Protein AF-A0A2V9NLX8-F1 (afdb_monomer_lite)

pLDDT: mean 83.25, std 17.48, range [34.16, 98.38]

Secondary structure (DSSP, 8-state):
--------S--SS----------PPPP---TTHHHHHHHHTTGGGS-HHHHHHHHHHHHHHHHHSPSSHHHHHHHHHHHHHHTSS---HHHHHHHHHHHHHH--SSPPSSS-HHHHHHHHHHHTT-------HHHHHHHHHHHHHHHHHHH---EEE-TTS-EEEHHHHTTSEE------TT-HHHHHHHHHHHHHHHHHGGGTEESS---PPP-

Sequence (215 aa):
MKLPSIFISAMTVLYCLMPLYGQGKEIVWSDQEKPIHDEIRKLRSLPDDARTNTTRDLALQIQALPTGPNRLNLALALAMLSTEGDFGHDTLQEVASTLATSIGPAPPEGEDPYLELASLVRYEHLNVTLDSPQFSAAISKLEAEDRNRQSANFALTDLNGQSWTLKDLKGKVVLLNFWATWCPPCRKEMPDLETLYRRFQSEGLCSRCRRRGRQ

Radius of gyration: 26.41 Å; chains: 1; bounding box: 49×85×65 Å

Foldseek 3Di:
DDDDDDDDDDPDDDPDPPPPPDDDDDDDDDPLLVVLVVLLVCLVVDDPVVSLVNLQVSLVSLLPDDADLSSLVSLLSSLVVPVVDPSDLVSLLSSLQSNLVNDDPDHDPDDDSLLSSLCSCVPSVYDYDHPDPSNVVSVVVVVVVVVVVVPDWDWDQDPVRDIDTVVLCPPAAEDDDDDDPPDVVVVVCVVVVVVVCVVCVVVRYDPPDDRPDDD

Structure (mmCIF, N/CA/C/O backbone):
data_AF-A0A2V9NLX8-F1
#
_entry.id   AF-A0A2V9NLX8-F1
#
loop_
_atom_site.group_PDB
_atom_site.id
_atom_site.type_symbol
_atom_site.label_atom_id
_atom_site.label_alt_id
_atom_site.label_comp_id
_atom_site.label_asym_id
_atom_site.label_entity_id
_atom_site.label_seq_id
_atom_site.pdbx_PDB_ins_code
_atom_site.Cartn_x
_atom_site.Cartn_y
_atom_site.Cartn_z
_atom_site.occupancy
_atom_site.B_iso_or_equiv
_atom_site.auth_seq_id
_atom_site.auth_comp_id
_atom_site.auth_asym_id
_atom_site.auth_atom_id
_atom_site.pdbx_PDB_model_num
ATOM 1 N N . MET A 1 1 ? 22.305 71.697 16.876 1.00 41.19 1 MET A N 1
ATOM 2 C CA . MET A 1 1 ? 21.069 72.348 16.387 1.00 41.19 1 MET A CA 1
ATOM 3 C C . MET A 1 1 ? 21.121 72.349 14.861 1.00 41.19 1 MET A C 1
ATOM 5 O O . MET A 1 1 ? 22.089 72.871 14.331 1.00 41.19 1 MET A O 1
ATOM 9 N N . LYS A 1 2 ? 20.105 71.745 14.216 1.00 36.50 2 LYS A N 1
ATOM 10 C CA . LYS A 1 2 ? 19.828 71.615 12.762 1.00 36.50 2 LYS A CA 1
ATOM 11 C C . LYS A 1 2 ? 20.590 70.538 11.955 1.00 36.50 2 LYS A C 1
ATOM 13 O O . LYS A 1 2 ? 21.705 70.753 11.503 1.00 36.50 2 LYS A O 1
ATOM 18 N N . LEU A 1 3 ? 19.891 69.419 11.709 1.00 43.53 3 LEU A N 1
ATOM 19 C CA . LEU A 1 3 ? 19.957 68.662 10.447 1.00 43.53 3 LEU A CA 1
ATOM 20 C C . LEU A 1 3 ? 19.275 69.466 9.319 1.00 43.53 3 LEU A C 1
ATOM 22 O O . LEU A 1 3 ? 18.354 70.238 9.607 1.00 43.53 3 LEU A O 1
ATOM 26 N N . PRO A 1 4 ? 19.625 69.201 8.048 1.00 48.00 4 PRO A N 1
ATOM 27 C CA . PRO A 1 4 ? 18.593 69.012 7.022 1.00 48.00 4 PRO A CA 1
ATOM 28 C C . PRO A 1 4 ? 18.869 67.759 6.161 1.00 48.00 4 PRO A C 1
ATOM 30 O O . PRO A 1 4 ? 19.984 67.508 5.728 1.00 48.00 4 PRO A O 1
ATOM 33 N N . SER A 1 5 ? 17.896 66.851 6.073 1.00 47.06 5 SER A N 1
ATOM 34 C CA . SER A 1 5 ? 16.968 66.708 4.932 1.00 47.06 5 SER A CA 1
ATOM 35 C C . SER A 1 5 ? 17.590 66.110 3.666 1.00 47.06 5 SER A C 1
ATOM 37 O O . SER A 1 5 ? 17.880 66.833 2.722 1.00 47.06 5 SER A O 1
ATOM 39 N N . ILE A 1 6 ? 17.684 64.776 3.622 1.00 45.00 6 ILE A N 1
ATOM 40 C CA . ILE A 1 6 ? 17.572 63.991 2.381 1.00 45.00 6 ILE A CA 1
ATOM 41 C C . ILE A 1 6 ? 16.727 62.749 2.706 1.00 45.00 6 ILE A C 1
ATOM 43 O O . ILE A 1 6 ? 17.233 61.673 2.999 1.00 45.00 6 ILE A O 1
ATOM 47 N N . PHE A 1 7 ? 15.412 62.937 2.724 1.00 44.06 7 PHE A N 1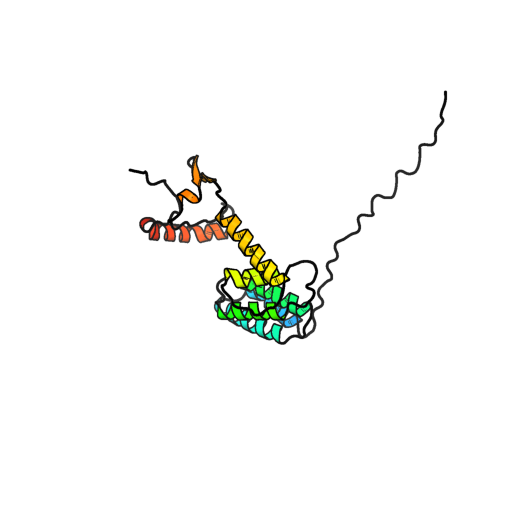
ATOM 48 C CA . PHE A 1 7 ? 14.422 61.879 2.555 1.00 44.06 7 PHE A CA 1
ATOM 49 C C . PHE A 1 7 ? 13.569 62.334 1.379 1.00 44.06 7 PHE A C 1
ATOM 51 O O . PHE A 1 7 ? 13.006 63.420 1.460 1.00 44.06 7 PHE A O 1
ATOM 58 N N . ILE A 1 8 ? 13.555 61.551 0.301 1.00 48.06 8 ILE A N 1
ATOM 59 C CA . ILE A 1 8 ? 12.501 61.348 -0.713 1.00 48.06 8 ILE A CA 1
ATOM 60 C C . ILE A 1 8 ? 13.194 60.701 -1.930 1.00 48.06 8 ILE A C 1
ATOM 62 O O . ILE A 1 8 ? 14.248 61.155 -2.360 1.00 48.06 8 ILE A O 1
ATOM 66 N N . SER A 1 9 ? 12.565 59.654 -2.468 1.00 45.00 9 SER A N 1
ATOM 67 C CA . SER A 1 9 ? 12.941 58.849 -3.647 1.00 45.00 9 SER A CA 1
ATOM 68 C C . SER A 1 9 ? 13.915 57.689 -3.436 1.00 45.00 9 SER A C 1
ATOM 70 O O . SER A 1 9 ? 15.065 57.750 -3.847 1.00 45.00 9 SER A O 1
ATOM 72 N N . ALA A 1 10 ? 13.394 56.585 -2.891 1.00 43.69 10 ALA A N 1
ATOM 73 C CA . ALA A 1 10 ? 13.626 55.227 -3.413 1.00 43.69 10 ALA A CA 1
ATOM 74 C C . ALA A 1 10 ? 12.717 54.217 -2.677 1.00 43.69 10 ALA A C 1
ATOM 76 O O . ALA A 1 10 ? 13.191 53.287 -2.035 1.00 43.69 10 ALA A O 1
ATOM 77 N N . MET A 1 11 ? 11.395 54.426 -2.711 1.00 46.84 11 MET A N 1
ATOM 78 C CA . MET A 1 11 ? 10.415 53.483 -2.142 1.00 46.84 11 MET A CA 1
ATOM 79 C C . MET A 1 11 ? 9.522 52.878 -3.232 1.00 46.84 11 MET A C 1
ATOM 81 O O . MET A 1 11 ? 8.318 52.724 -3.056 1.00 46.84 11 MET A O 1
ATOM 85 N N . THR A 1 12 ? 10.130 52.531 -4.368 1.00 51.88 12 THR A N 1
ATOM 86 C CA . THR A 1 12 ? 9.468 51.802 -5.450 1.00 51.88 12 THR A CA 1
ATOM 87 C C . THR A 1 12 ? 10.500 50.898 -6.118 1.00 51.88 12 THR A C 1
ATOM 89 O O . THR A 1 12 ? 11.558 51.373 -6.513 1.00 51.88 12 THR A O 1
ATOM 92 N N . VAL A 1 13 ? 10.156 49.617 -6.279 1.00 49.78 13 VAL A N 1
ATOM 93 C CA . VAL A 1 13 ? 10.910 48.561 -6.987 1.00 49.78 13 VAL A CA 1
ATOM 94 C C . VAL A 1 13 ? 12.001 47.840 -6.174 1.00 49.78 13 VAL A C 1
ATOM 96 O O . VAL A 1 13 ? 13.182 47.976 -6.454 1.00 49.78 13 VAL A O 1
ATOM 99 N N . LEU A 1 14 ? 11.599 46.977 -5.231 1.00 44.59 14 LEU A N 1
ATOM 100 C CA . LEU A 1 14 ? 12.181 45.620 -5.133 1.00 44.59 14 LEU A CA 1
ATOM 101 C C . LEU A 1 14 ? 11.278 44.642 -4.353 1.00 44.59 14 LEU A C 1
ATOM 103 O O . LEU A 1 14 ? 11.733 43.826 -3.562 1.00 44.59 14 LEU A O 1
ATOM 107 N N . TYR A 1 15 ? 9.967 44.726 -4.578 1.00 46.44 15 TYR A N 1
ATOM 108 C CA . TYR A 1 15 ? 8.988 43.732 -4.132 1.00 46.44 15 TYR A CA 1
ATOM 109 C C . TYR A 1 15 ? 8.735 42.768 -5.301 1.00 46.44 15 TYR A C 1
ATOM 111 O O . TYR A 1 15 ? 7.732 42.900 -5.986 1.00 46.44 15 TYR A O 1
ATOM 119 N N . CYS A 1 16 ? 9.705 41.906 -5.631 1.00 45.06 16 CYS A N 1
ATOM 120 C CA . CYS A 1 16 ? 9.514 40.688 -6.445 1.00 45.06 16 CYS A CA 1
ATOM 121 C C . CYS A 1 16 ? 10.853 39.967 -6.672 1.00 45.06 16 CYS A C 1
ATOM 123 O O . CYS A 1 16 ? 11.350 39.859 -7.786 1.00 45.06 16 CYS A O 1
ATOM 125 N N . LEU A 1 17 ? 11.453 39.465 -5.597 1.00 47.53 17 LEU A N 1
ATOM 126 C CA . LEU A 1 17 ? 12.412 38.360 -5.669 1.00 47.53 17 LEU A CA 1
ATOM 127 C C . LEU A 1 17 ? 11.994 37.314 -4.631 1.00 47.53 17 LEU A C 1
ATOM 129 O O . LEU A 1 17 ? 12.762 36.931 -3.757 1.00 47.53 17 LEU A O 1
ATOM 133 N N . MET A 1 18 ? 10.737 36.871 -4.704 1.00 48.16 18 MET A N 1
ATOM 134 C CA . MET A 1 18 ? 10.448 35.498 -4.306 1.00 48.16 18 MET A CA 1
ATOM 135 C C . MET A 1 18 ? 10.919 34.634 -5.476 1.00 48.16 18 MET A C 1
ATOM 137 O O . MET A 1 18 ? 10.321 34.727 -6.551 1.00 48.16 18 MET A O 1
ATOM 141 N N . PRO A 1 19 ? 12.000 33.849 -5.342 1.00 42.66 19 PRO A N 1
ATOM 142 C CA . PRO A 1 19 ? 12.273 32.814 -6.321 1.00 42.66 19 PRO A CA 1
ATOM 143 C C . PRO A 1 19 ? 11.036 31.913 -6.389 1.00 42.66 19 PRO A C 1
ATOM 145 O O . PRO A 1 19 ? 10.603 31.362 -5.378 1.00 42.66 19 PRO A O 1
ATOM 148 N N . LEU A 1 20 ? 10.451 31.808 -7.583 1.00 44.56 20 LEU A N 1
ATOM 149 C CA . LEU A 1 20 ? 9.465 30.795 -7.948 1.00 44.56 20 LEU A CA 1
ATOM 150 C C . LEU A 1 20 ? 10.136 29.414 -7.842 1.00 44.56 20 LEU A C 1
ATOM 152 O O . LEU A 1 20 ? 10.513 28.809 -8.842 1.00 44.56 20 LEU A O 1
ATOM 156 N N . TYR A 1 21 ? 10.328 28.920 -6.619 1.00 47.38 21 TYR A N 1
ATOM 157 C CA . TYR A 1 21 ? 10.593 27.510 -6.359 1.00 47.38 21 TYR A CA 1
ATOM 158 C C . TYR A 1 21 ? 9.277 26.771 -6.565 1.00 47.38 21 TYR A C 1
ATOM 160 O O . TYR A 1 21 ? 8.453 26.652 -5.663 1.00 47.38 21 TYR A O 1
ATOM 168 N N . GLY A 1 22 ? 9.036 26.358 -7.801 1.00 47.16 22 GLY A N 1
ATOM 169 C CA . GLY A 1 22 ? 7.793 25.696 -8.163 1.00 47.16 22 GLY A CA 1
ATOM 170 C C . GLY A 1 22 ? 7.778 25.274 -9.617 1.00 47.16 22 GLY A C 1
ATOM 171 O O . GLY A 1 22 ? 6.838 25.598 -10.328 1.00 47.16 22 GLY A O 1
ATOM 172 N N . GLN A 1 23 ? 8.832 24.605 -10.080 1.00 46.25 23 GLN A N 1
ATOM 173 C CA . GLN A 1 23 ? 8.815 23.849 -11.330 1.00 46.25 23 GLN A CA 1
ATOM 174 C C . GLN A 1 23 ? 9.370 22.462 -11.001 1.00 46.25 23 GLN A C 1
ATOM 176 O O . GLN A 1 23 ? 10.576 22.232 -11.072 1.00 46.25 23 GLN A O 1
ATOM 181 N N . GLY A 1 24 ? 8.500 21.552 -10.554 1.00 58.50 24 GLY A N 1
ATOM 182 C CA . GLY A 1 24 ? 8.845 20.132 -10.572 1.00 58.50 24 GLY A CA 1
ATOM 183 C C . GLY A 1 24 ? 9.181 19.764 -12.016 1.00 58.50 24 GLY A C 1
ATOM 184 O O . GLY A 1 24 ? 8.438 20.138 -12.923 1.00 58.50 24 GLY A O 1
ATOM 185 N N . LYS A 1 25 ? 10.329 19.122 -12.252 1.00 67.50 25 LYS A N 1
ATOM 186 C CA . LYS A 1 25 ? 10.703 18.683 -13.602 1.00 67.50 25 LYS A CA 1
ATOM 187 C C . LYS A 1 25 ? 9.611 17.749 -14.127 1.00 67.50 25 LYS A C 1
ATOM 189 O O . LYS A 1 25 ? 9.324 16.737 -13.496 1.00 67.50 25 LYS A O 1
ATOM 194 N N . GLU A 1 26 ? 9.009 18.102 -15.258 1.00 78.38 26 GLU A N 1
ATOM 195 C CA . GLU A 1 26 ? 8.036 17.252 -15.942 1.00 78.38 26 GLU A CA 1
ATOM 196 C C . GLU A 1 26 ? 8.696 15.914 -16.312 1.00 78.38 26 GLU A C 1
ATOM 198 O O . GLU A 1 26 ? 9.798 15.889 -16.869 1.00 78.38 26 GLU A O 1
ATOM 203 N N . ILE A 1 27 ? 8.054 14.799 -15.954 1.00 85.19 27 ILE A N 1
ATOM 204 C CA . ILE A 1 27 ? 8.570 13.457 -16.243 1.00 85.19 27 ILE A CA 1
ATOM 205 C C . ILE A 1 27 ? 8.342 13.167 -17.729 1.00 85.19 27 ILE A C 1
ATOM 207 O O . ILE A 1 27 ? 7.204 13.114 -18.193 1.00 85.19 27 ILE A O 1
ATOM 211 N N . VAL A 1 28 ? 9.429 12.959 -18.472 1.00 92.31 28 VAL A N 1
ATOM 212 C CA . VAL A 1 28 ? 9.381 12.576 -19.888 1.00 92.31 28 VAL A CA 1
ATOM 213 C C . VAL A 1 28 ? 9.458 11.056 -19.990 1.00 92.31 28 VAL A C 1
ATOM 215 O O . VAL A 1 28 ? 10.478 10.462 -19.644 1.00 92.31 28 VAL A O 1
ATOM 218 N N . TRP A 1 29 ? 8.378 10.435 -20.464 1.00 94.00 29 TRP A N 1
ATOM 219 C CA . TRP A 1 29 ? 8.277 8.987 -20.662 1.00 94.00 29 TRP A CA 1
ATOM 220 C C . TRP A 1 29 ? 8.790 8.571 -22.041 1.00 94.00 29 TRP A C 1
ATOM 222 O O . TRP A 1 29 ? 8.438 9.191 -23.047 1.00 94.00 29 TRP A O 1
ATOM 232 N N . SER A 1 30 ? 9.575 7.496 -22.094 1.00 95.06 30 SER A N 1
ATOM 233 C CA . SER A 1 30 ? 9.965 6.849 -23.353 1.00 95.06 30 SER A CA 1
ATOM 234 C C . SER A 1 30 ? 8.815 6.057 -23.990 1.00 95.06 30 SER A C 1
ATOM 236 O O . SER A 1 30 ? 7.792 5.795 -23.354 1.00 95.06 30 SER A O 1
ATOM 238 N N . ASP A 1 31 ? 9.008 5.608 -25.233 1.00 95.56 31 ASP A N 1
ATOM 239 C CA . ASP A 1 31 ? 8.036 4.774 -25.957 1.00 95.56 31 ASP A CA 1
ATOM 240 C C . ASP A 1 31 ? 7.756 3.429 -25.262 1.00 95.56 31 ASP A C 1
ATOM 242 O O . ASP A 1 31 ? 6.670 2.875 -25.414 1.00 95.56 31 ASP A O 1
ATOM 246 N N . GLN A 1 32 ? 8.714 2.913 -24.482 1.00 95.19 32 GLN A N 1
ATOM 247 C CA . GLN A 1 32 ? 8.544 1.686 -23.694 1.00 95.19 32 GLN A CA 1
ATOM 248 C C . GLN A 1 32 ? 7.816 1.941 -22.365 1.00 95.19 32 GLN A C 1
ATOM 250 O O . GLN A 1 32 ? 7.060 1.094 -21.903 1.00 95.19 32 GLN A O 1
ATOM 255 N N . GLU A 1 33 ? 8.018 3.110 -21.753 1.00 96.75 33 GLU A N 1
ATOM 256 C CA . GLU A 1 33 ? 7.458 3.449 -20.436 1.00 96.75 33 GLU A CA 1
ATOM 257 C C . GLU A 1 33 ? 6.040 4.021 -20.523 1.00 96.75 33 GLU A C 1
ATOM 259 O O . GLU A 1 33 ? 5.212 3.780 -19.644 1.00 96.75 33 GLU A O 1
ATOM 264 N N . LYS A 1 34 ? 5.746 4.786 -21.580 1.00 96.88 34 LYS A N 1
ATOM 265 C CA . LYS A 1 34 ? 4.467 5.485 -21.746 1.00 96.88 34 LYS A CA 1
ATOM 266 C C . LYS A 1 34 ? 3.252 4.538 -21.728 1.00 96.88 34 LYS A C 1
ATOM 268 O O . LYS A 1 34 ? 2.289 4.874 -21.039 1.00 96.88 34 LYS A O 1
ATOM 273 N N . PRO A 1 35 ? 3.261 3.368 -22.400 1.00 97.94 35 PRO A N 1
ATOM 274 C CA . PRO A 1 35 ? 2.143 2.428 -22.326 1.00 97.94 35 PRO A CA 1
ATOM 275 C C . PRO A 1 35 ? 1.877 1.933 -20.898 1.00 97.94 35 PRO A C 1
ATOM 277 O O . PRO A 1 35 ? 0.728 1.933 -20.465 1.00 97.94 35 PRO A O 1
ATOM 280 N N . ILE A 1 36 ? 2.938 1.603 -20.150 1.00 98.00 36 ILE A N 1
ATOM 281 C CA . ILE A 1 36 ? 2.857 1.145 -18.754 1.00 98.00 36 ILE A CA 1
ATOM 282 C C . ILE A 1 36 ? 2.261 2.252 -17.877 1.00 98.00 36 ILE A C 1
ATOM 284 O O . ILE A 1 36 ? 1.309 2.019 -17.134 1.00 98.00 36 ILE A O 1
ATOM 288 N N . HIS A 1 37 ? 2.768 3.481 -18.002 1.00 97.38 37 HIS A N 1
ATOM 289 C CA . HIS A 1 37 ? 2.226 4.646 -17.299 1.00 97.38 37 HIS A CA 1
ATOM 290 C C . HIS A 1 37 ? 0.723 4.842 -17.570 1.00 97.38 37 HIS A C 1
ATOM 292 O O . HIS A 1 37 ? -0.065 5.071 -16.647 1.00 97.38 37 HIS A O 1
ATOM 298 N N . ASP A 1 38 ? 0.310 4.756 -18.835 1.00 97.38 38 ASP A N 1
ATOM 299 C CA . ASP A 1 38 ? -1.080 4.977 -19.233 1.00 97.38 38 ASP A CA 1
ATOM 300 C C . ASP A 1 38 ? -2.014 3.858 -18.747 1.00 97.38 38 ASP A C 1
ATOM 302 O O . ASP A 1 38 ? -3.196 4.114 -18.492 1.00 97.38 38 ASP A O 1
ATOM 306 N N . GLU A 1 39 ? -1.503 2.637 -18.595 1.00 97.50 39 GLU A N 1
ATOM 307 C CA . GLU A 1 39 ? -2.235 1.500 -18.037 1.00 97.50 39 GLU A CA 1
ATOM 308 C C . GLU A 1 39 ? -2.379 1.608 -16.510 1.00 97.50 39 GLU A C 1
ATOM 310 O O . GLU A 1 39 ? -3.497 1.485 -16.001 1.00 97.50 39 GLU A O 1
ATOM 315 N N . ILE A 1 40 ? -1.314 1.992 -15.792 1.00 97.25 40 ILE A N 1
ATOM 316 C CA . ILE A 1 40 ? -1.360 2.293 -14.346 1.00 97.25 40 ILE A CA 1
ATOM 317 C C . ILE A 1 40 ? -2.470 3.309 -14.039 1.00 97.25 40 ILE A C 1
ATOM 319 O O . ILE A 1 40 ? -3.281 3.112 -13.131 1.00 97.25 40 ILE A O 1
ATOM 323 N N . ARG A 1 41 ? -2.582 4.374 -14.845 1.00 95.94 41 ARG A N 1
ATOM 324 C CA . ARG A 1 41 ? -3.615 5.414 -14.670 1.00 95.94 41 ARG A CA 1
ATOM 325 C C . ARG A 1 41 ? -5.051 4.904 -14.813 1.00 95.94 41 ARG A C 1
ATOM 327 O O . ARG A 1 41 ? -5.976 5.579 -14.356 1.00 95.94 41 ARG A O 1
ATOM 334 N N . LYS A 1 42 ? -5.253 3.752 -15.453 1.00 95.94 42 LYS A N 1
ATOM 335 C CA . LYS A 1 42 ? -6.569 3.146 -15.689 1.00 95.94 42 LYS A CA 1
ATOM 336 C C . LYS A 1 42 ? -6.915 2.056 -14.679 1.00 95.94 42 LYS A C 1
ATOM 338 O O . LYS A 1 42 ? -8.069 1.631 -14.678 1.00 95.94 42 LYS A O 1
ATOM 343 N N . LEU A 1 43 ? -6.000 1.649 -13.794 1.00 95.19 43 LEU A N 1
ATOM 344 C CA . LEU A 1 43 ? -6.227 0.535 -12.861 1.00 95.19 43 LEU A CA 1
ATOM 345 C C . LEU A 1 43 ? -7.524 0.674 -12.057 1.00 95.19 43 LEU A C 1
ATOM 347 O O . LEU A 1 43 ? -8.296 -0.273 -11.985 1.00 95.19 43 LEU A O 1
ATOM 351 N N . ARG A 1 44 ? -7.833 1.868 -11.532 1.00 93.88 44 ARG A N 1
ATOM 352 C CA . ARG A 1 44 ? -9.069 2.117 -10.757 1.00 93.88 44 ARG A CA 1
ATOM 353 C C . ARG A 1 44 ? -10.375 1.942 -11.547 1.00 93.88 44 ARG A C 1
ATOM 355 O O . ARG A 1 44 ? -11.443 1.930 -10.949 1.00 93.88 44 ARG A O 1
ATOM 362 N N . SER A 1 45 ? -10.309 1.875 -12.877 1.00 94.44 45 SER A N 1
ATOM 363 C CA . SER A 1 45 ? -11.481 1.652 -13.735 1.00 94.44 45 SER A CA 1
ATOM 364 C C . SER A 1 45 ? -11.751 0.175 -14.028 1.00 94.44 45 SER A C 1
ATOM 366 O O . SER A 1 45 ? -12.796 -0.150 -14.591 1.00 94.44 45 SER A O 1
ATOM 368 N N . LEU A 1 46 ? -10.820 -0.708 -13.663 1.00 93.75 46 LEU A N 1
ATOM 369 C CA . LEU A 1 46 ? -10.941 -2.141 -13.886 1.00 93.75 46 LEU A CA 1
ATOM 370 C C . LEU A 1 46 ? -11.769 -2.805 -12.771 1.00 93.75 46 LEU A C 1
ATOM 372 O O . LEU A 1 46 ? -11.716 -2.355 -11.625 1.00 93.75 46 LEU A O 1
ATOM 376 N N . PRO A 1 47 ? -12.496 -3.895 -13.080 1.00 92.56 47 PRO A N 1
ATOM 377 C CA . PRO A 1 47 ? -13.025 -4.814 -12.070 1.00 92.56 47 PRO A CA 1
ATOM 378 C C . PRO A 1 47 ? -11.911 -5.371 -11.168 1.00 92.56 47 PRO A C 1
ATOM 380 O O . PRO A 1 47 ? -10.775 -5.493 -11.618 1.00 92.56 47 PRO A O 1
ATOM 383 N N . ASP A 1 48 ? -12.219 -5.732 -9.919 1.00 87.00 48 ASP A N 1
ATOM 384 C CA . ASP A 1 48 ? -11.209 -6.123 -8.916 1.00 87.00 48 ASP A CA 1
ATOM 385 C C . ASP A 1 48 ? -10.340 -7.328 -9.326 1.00 87.00 48 ASP A C 1
ATOM 387 O O . ASP A 1 48 ? -9.123 -7.325 -9.119 1.00 87.00 48 ASP A O 1
ATOM 391 N N . ASP A 1 49 ? -10.941 -8.334 -9.963 1.00 85.62 49 ASP A N 1
ATOM 392 C CA . ASP A 1 49 ? -10.254 -9.531 -10.458 1.00 85.62 49 ASP A CA 1
ATOM 393 C C . ASP A 1 49 ? -9.287 -9.204 -11.606 1.00 85.62 49 ASP A C 1
ATOM 395 O O . ASP A 1 49 ? -8.129 -9.630 -11.602 1.00 85.62 49 ASP A O 1
ATOM 399 N N . ALA A 1 50 ? -9.732 -8.388 -12.564 1.00 93.81 50 ALA A N 1
ATOM 400 C CA . ALA A 1 50 ? -8.893 -7.911 -13.658 1.00 93.81 50 ALA A CA 1
ATOM 401 C C . ALA A 1 50 ? -7.775 -6.992 -13.144 1.00 93.81 50 ALA A C 1
ATOM 403 O O . ALA A 1 50 ? -6.622 -7.138 -13.544 1.00 93.81 50 ALA A O 1
ATOM 404 N N . ARG A 1 51 ? -8.103 -6.089 -12.213 1.00 95.00 51 ARG A N 1
ATOM 405 C CA . ARG A 1 51 ? -7.176 -5.126 -11.609 1.00 95.00 51 ARG A CA 1
ATOM 406 C C . ARG A 1 51 ? -6.004 -5.827 -10.932 1.00 95.00 51 ARG A C 1
ATOM 408 O O . ARG A 1 51 ? -4.870 -5.390 -11.097 1.00 95.00 51 ARG A O 1
ATOM 415 N N . THR A 1 52 ? -6.265 -6.935 -10.241 1.00 94.50 52 THR A N 1
ATOM 416 C CA . THR A 1 52 ? -5.225 -7.748 -9.599 1.00 94.50 52 THR A CA 1
ATOM 417 C C . THR A 1 52 ? -4.227 -8.310 -10.609 1.00 94.50 52 THR A C 1
ATOM 419 O O . THR A 1 52 ? -3.021 -8.082 -10.486 1.00 94.50 52 THR A O 1
ATOM 422 N N . ASN A 1 53 ? -4.726 -8.988 -11.646 1.00 94.69 53 ASN A N 1
ATOM 423 C CA . ASN A 1 53 ? -3.875 -9.586 -12.677 1.00 94.69 53 ASN A CA 1
ATOM 424 C C . ASN A 1 53 ? -3.091 -8.517 -13.450 1.00 94.69 53 ASN A C 1
ATOM 426 O O . ASN A 1 53 ? -1.881 -8.646 -13.621 1.00 94.69 53 ASN A O 1
ATOM 430 N N . THR A 1 54 ? -3.748 -7.418 -13.832 1.00 96.81 54 THR A N 1
ATOM 431 C CA . THR A 1 54 ? -3.098 -6.300 -14.526 1.00 96.81 54 THR A CA 1
ATOM 432 C C . THR A 1 54 ? -2.003 -5.660 -13.673 1.00 96.81 54 THR A C 1
ATOM 434 O O . THR A 1 54 ? -0.927 -5.375 -14.189 1.00 96.81 54 THR A O 1
ATOM 437 N N . THR A 1 55 ? -2.216 -5.474 -12.365 1.00 97.38 55 THR A N 1
ATOM 438 C CA . THR A 1 55 ? -1.168 -4.969 -11.460 1.00 97.38 55 THR A CA 1
ATOM 439 C C . THR A 1 55 ? 0.053 -5.886 -11.445 1.00 97.38 55 THR A C 1
ATOM 441 O O . THR A 1 55 ? 1.182 -5.398 -11.518 1.00 97.38 55 THR A O 1
ATOM 444 N N . ARG A 1 56 ? -0.152 -7.208 -11.399 1.00 96.69 56 ARG A N 1
ATOM 445 C CA . ARG A 1 56 ? 0.948 -8.180 -11.454 1.00 96.69 56 ARG A CA 1
ATOM 446 C C . ARG A 1 56 ? 1.712 -8.101 -12.777 1.00 96.69 56 ARG A C 1
ATOM 448 O O . ARG A 1 56 ? 2.940 -8.046 -12.773 1.00 96.69 56 ARG A O 1
ATOM 455 N N . ASP A 1 57 ? 0.996 -8.044 -13.896 1.00 97.62 57 ASP A N 1
ATOM 456 C CA . ASP A 1 57 ? 1.600 -7.948 -15.229 1.00 97.62 57 ASP A CA 1
ATOM 457 C C . ASP A 1 57 ? 2.385 -6.642 -15.403 1.00 97.62 57 ASP A C 1
ATOM 459 O O . ASP A 1 57 ? 3.491 -6.647 -15.945 1.00 97.62 57 ASP A O 1
ATOM 463 N N . LEU A 1 58 ? 1.858 -5.523 -14.901 1.00 98.38 58 LEU A N 1
ATOM 464 C CA . LEU A 1 58 ? 2.557 -4.237 -14.894 1.00 98.38 58 LEU A CA 1
ATOM 465 C C . LEU A 1 58 ? 3.835 -4.287 -14.056 1.00 98.38 58 LEU A C 1
ATOM 467 O O . LEU A 1 58 ? 4.857 -3.760 -14.490 1.00 98.38 58 LEU A O 1
ATOM 471 N N . ALA A 1 59 ? 3.811 -4.945 -12.894 1.00 98.00 59 ALA A N 1
ATOM 472 C CA . ALA A 1 59 ? 4.998 -5.119 -12.059 1.00 98.00 59 ALA A CA 1
ATOM 473 C C . ALA A 1 59 ? 6.119 -5.839 -12.835 1.00 98.00 59 ALA A C 1
ATOM 475 O O . ALA A 1 59 ? 7.254 -5.360 -12.890 1.00 98.00 59 ALA A O 1
ATOM 476 N N . LEU A 1 60 ? 5.780 -6.926 -13.537 1.00 97.56 60 LEU A N 1
ATOM 477 C CA . LEU A 1 60 ? 6.717 -7.666 -14.389 1.00 97.56 60 LEU A CA 1
ATOM 478 C C . LEU A 1 60 ? 7.226 -6.830 -15.576 1.00 97.56 60 LEU A C 1
ATOM 480 O O . LEU A 1 60 ? 8.417 -6.861 -15.892 1.00 97.56 60 LEU A O 1
ATOM 484 N N . GLN A 1 61 ? 6.354 -6.044 -16.215 1.00 98.00 61 GLN A N 1
ATOM 485 C CA . GLN A 1 61 ? 6.751 -5.135 -17.296 1.00 98.00 61 GLN A CA 1
ATOM 486 C C . GLN A 1 61 ? 7.727 -4.056 -16.807 1.00 98.00 61 GLN A C 1
ATOM 488 O O . GLN A 1 61 ? 8.732 -3.794 -17.467 1.00 98.00 61 GLN A O 1
ATOM 493 N N . ILE A 1 62 ? 7.484 -3.472 -15.630 1.00 97.88 62 ILE A N 1
ATOM 494 C CA . ILE A 1 62 ? 8.380 -2.481 -15.015 1.00 97.88 62 ILE A CA 1
ATOM 495 C C . ILE A 1 62 ? 9.742 -3.107 -14.701 1.00 97.88 62 ILE A C 1
ATOM 497 O O . ILE A 1 62 ? 10.774 -2.471 -14.927 1.00 97.88 62 ILE A O 1
ATOM 501 N N . GLN A 1 63 ? 9.779 -4.357 -14.229 1.00 95.00 63 GLN A N 1
ATOM 502 C CA . GLN A 1 63 ? 11.044 -5.054 -13.973 1.00 95.00 63 GLN A CA 1
ATOM 503 C C . GLN A 1 63 ? 11.902 -5.233 -15.228 1.00 95.00 63 GLN A C 1
ATOM 505 O O . GLN A 1 63 ? 13.133 -5.207 -15.130 1.00 95.00 63 GLN A O 1
ATOM 510 N N . ALA A 1 64 ? 11.265 -5.389 -16.390 1.00 95.94 64 ALA A N 1
ATOM 511 C CA . ALA A 1 64 ? 11.940 -5.524 -17.675 1.00 95.94 64 ALA A CA 1
ATOM 512 C C . ALA A 1 64 ? 12.502 -4.194 -18.220 1.00 95.94 64 ALA A C 1
ATOM 514 O O . ALA A 1 64 ? 13.319 -4.217 -19.142 1.00 95.94 64 ALA A O 1
ATOM 515 N N . LEU A 1 65 ? 12.104 -3.042 -17.663 1.00 95.75 65 LEU A N 1
ATOM 516 C CA . LEU A 1 65 ? 12.624 -1.738 -18.080 1.00 95.75 65 LEU A CA 1
ATOM 517 C C . LEU A 1 65 ? 14.084 -1.534 -17.637 1.00 95.75 65 LEU A C 1
ATOM 519 O O . LEU A 1 65 ? 14.488 -2.024 -16.573 1.00 95.75 65 LEU A O 1
ATOM 523 N N . PRO A 1 66 ? 14.876 -0.743 -18.386 1.00 92.38 66 PRO A N 1
ATOM 524 C CA . PRO A 1 66 ? 16.198 -0.311 -17.944 1.00 92.38 66 PRO A CA 1
ATOM 525 C C . PRO A 1 66 ? 16.161 0.375 -16.571 1.00 92.38 66 PRO A C 1
ATOM 527 O O . PRO A 1 66 ? 15.177 1.015 -16.194 1.00 92.38 66 PRO A O 1
ATOM 530 N N . THR A 1 67 ? 17.250 0.264 -15.810 1.00 87.81 67 THR A N 1
ATOM 531 C CA . THR A 1 67 ? 17.375 0.969 -14.531 1.00 87.81 67 THR A CA 1
ATOM 532 C C . THR A 1 67 ? 17.407 2.479 -14.762 1.00 87.81 67 THR A C 1
ATOM 534 O O . THR A 1 67 ? 18.133 2.987 -15.616 1.00 87.81 67 THR A O 1
ATOM 537 N N . GLY A 1 68 ? 16.604 3.217 -13.999 1.00 87.88 68 GLY A N 1
ATOM 538 C CA . GLY A 1 68 ? 16.487 4.659 -14.161 1.00 87.88 68 GLY A CA 1
ATOM 539 C C . GLY A 1 68 ? 15.382 5.269 -13.299 1.00 87.88 68 GLY A C 1
ATOM 540 O O . GLY A 1 68 ? 14.588 4.541 -12.699 1.00 87.88 68 GLY A O 1
ATOM 541 N N . PRO A 1 69 ? 15.308 6.610 -13.241 1.00 89.19 69 PRO A N 1
ATOM 542 C CA . PRO A 1 69 ? 14.336 7.319 -12.409 1.00 89.19 69 PRO A CA 1
ATOM 543 C C . PRO A 1 69 ? 12.884 7.034 -12.819 1.00 89.19 69 PRO A C 1
ATOM 545 O O . PRO A 1 69 ? 12.021 6.904 -11.959 1.00 89.19 69 PRO A O 1
ATOM 548 N N . ASN A 1 70 ? 12.610 6.865 -14.114 1.00 92.12 70 ASN A N 1
ATOM 549 C CA . ASN A 1 70 ? 11.269 6.560 -14.615 1.00 92.12 70 ASN A CA 1
ATOM 550 C C . ASN A 1 70 ? 10.780 5.173 -14.181 1.00 92.12 70 ASN A C 1
ATOM 552 O O . ASN A 1 70 ? 9.621 5.036 -13.795 1.00 92.12 70 ASN A O 1
ATOM 556 N N . ARG A 1 71 ? 11.662 4.165 -14.165 1.00 94.31 71 ARG A N 1
ATOM 557 C CA . ARG A 1 71 ? 11.338 2.833 -13.638 1.00 94.31 71 ARG A CA 1
ATOM 558 C C . ARG A 1 71 ? 10.919 2.910 -12.167 1.00 94.31 71 ARG A C 1
ATOM 560 O O . ARG A 1 71 ? 9.910 2.317 -11.797 1.00 94.31 71 ARG A O 1
ATOM 567 N N . LEU A 1 72 ? 11.643 3.682 -11.352 1.00 93.06 72 LEU A N 1
ATOM 568 C CA . LEU A 1 72 ? 11.272 3.919 -9.953 1.00 93.06 72 LEU A CA 1
ATOM 569 C C . LEU A 1 72 ? 9.926 4.646 -9.834 1.00 93.06 72 LEU A C 1
ATOM 571 O O . LEU A 1 72 ? 9.086 4.220 -9.049 1.00 93.06 72 LEU A O 1
ATOM 575 N N . ASN A 1 73 ? 9.690 5.687 -10.637 1.00 93.12 73 ASN A N 1
ATOM 576 C CA . ASN A 1 73 ? 8.419 6.419 -10.632 1.00 93.12 73 ASN A CA 1
ATOM 577 C C . ASN A 1 73 ? 7.223 5.512 -10.972 1.00 93.12 73 ASN A C 1
ATOM 579 O O . ASN A 1 73 ? 6.178 5.609 -10.334 1.00 93.12 73 ASN A O 1
ATOM 583 N N . LEU A 1 74 ? 7.372 4.608 -11.948 1.00 96.12 74 LEU A N 1
ATOM 584 C CA . LEU A 1 74 ? 6.337 3.624 -12.288 1.00 96.12 74 LEU A CA 1
ATOM 585 C C . LEU A 1 74 ? 6.117 2.623 -11.150 1.00 96.12 74 LEU A C 1
ATOM 587 O O . LEU A 1 74 ? 4.972 2.342 -10.802 1.00 96.12 74 LEU A O 1
ATOM 591 N N . ALA A 1 75 ? 7.200 2.110 -10.558 1.00 96.31 75 ALA A N 1
ATOM 592 C CA . ALA A 1 75 ? 7.119 1.165 -9.449 1.00 96.31 75 ALA A CA 1
ATOM 593 C C . ALA A 1 75 ? 6.436 1.780 -8.216 1.00 96.31 75 ALA A C 1
ATOM 595 O O . ALA A 1 75 ? 5.600 1.126 -7.599 1.00 96.31 75 ALA A O 1
ATOM 596 N N . LEU A 1 76 ? 6.740 3.042 -7.893 1.00 94.44 76 LEU A N 1
ATOM 597 C CA . LEU A 1 76 ? 6.084 3.791 -6.817 1.00 94.44 76 LEU A CA 1
ATOM 598 C C . LEU A 1 76 ? 4.600 4.020 -7.106 1.00 94.44 76 LEU A C 1
ATOM 600 O O . LEU A 1 76 ? 3.758 3.720 -6.263 1.00 94.44 76 LEU A O 1
ATOM 604 N N . ALA A 1 77 ? 4.263 4.480 -8.314 1.00 94.75 77 ALA A N 1
ATOM 605 C CA . ALA A 1 77 ? 2.870 4.694 -8.698 1.00 94.75 77 ALA A CA 1
ATOM 606 C C . ALA A 1 77 ? 2.041 3.400 -8.603 1.00 94.75 77 ALA A C 1
ATOM 608 O O . ALA A 1 77 ? 0.894 3.427 -8.153 1.00 94.75 77 ALA A O 1
ATOM 609 N N . LEU A 1 78 ? 2.626 2.265 -8.999 1.00 97.00 78 LEU A N 1
ATOM 610 C CA . LEU A 1 78 ? 1.987 0.957 -8.888 1.00 97.00 78 LEU A CA 1
ATOM 611 C C . LEU A 1 78 ? 1.843 0.508 -7.424 1.00 97.00 78 LEU A C 1
ATOM 613 O O . LEU A 1 78 ? 0.765 0.057 -7.039 1.00 97.00 78 LEU A O 1
ATOM 617 N N . ALA A 1 79 ? 2.893 0.673 -6.611 1.00 95.75 79 ALA A N 1
ATOM 618 C CA . ALA A 1 79 ? 2.893 0.359 -5.181 1.00 95.75 79 ALA A CA 1
ATOM 619 C C . ALA A 1 79 ? 1.763 1.076 -4.435 1.00 95.75 79 ALA A C 1
ATOM 621 O O . ALA A 1 79 ? 0.940 0.420 -3.794 1.00 95.75 79 ALA A O 1
ATOM 622 N N . MET A 1 80 ? 1.642 2.391 -4.623 1.00 92.50 80 MET A N 1
ATOM 623 C CA . MET A 1 80 ? 0.608 3.191 -3.965 1.00 92.50 80 MET A CA 1
ATOM 624 C C . MET A 1 80 ? -0.807 2.704 -4.308 1.00 92.50 80 MET A C 1
ATOM 626 O O . MET A 1 80 ? -1.655 2.585 -3.426 1.00 92.50 80 MET A O 1
ATOM 630 N N . LEU A 1 81 ? -1.064 2.368 -5.577 1.00 93.69 81 LEU A N 1
ATOM 631 C CA . LEU A 1 81 ? -2.370 1.867 -6.021 1.00 93.69 81 LEU A CA 1
ATOM 632 C C . LEU A 1 81 ? -2.655 0.432 -5.560 1.00 93.69 81 LEU A C 1
ATOM 634 O O . LEU A 1 81 ? -3.818 0.068 -5.390 1.00 93.69 81 LEU A O 1
ATOM 638 N N . SER A 1 82 ? -1.618 -0.379 -5.348 1.00 90.94 82 SER A N 1
ATOM 639 C CA . SER A 1 82 ? -1.761 -1.776 -4.919 1.00 90.94 82 SER A CA 1
ATOM 640 C C . SER A 1 82 ? -2.246 -1.932 -3.473 1.00 90.94 82 SER A C 1
ATOM 642 O O . SER A 1 82 ? -2.658 -3.015 -3.085 1.00 90.94 82 SER A O 1
ATOM 644 N N . THR A 1 83 ? -2.280 -0.848 -2.693 1.00 85.19 83 THR A N 1
ATOM 645 C CA . THR A 1 83 ? -2.876 -0.838 -1.344 1.00 85.19 83 THR A CA 1
ATOM 646 C C . THR A 1 83 ? -4.380 -0.523 -1.347 1.00 85.19 83 THR A C 1
ATOM 648 O O . THR A 1 83 ? -5.039 -0.558 -0.308 1.00 85.19 83 THR A O 1
ATOM 651 N N . GLU A 1 84 ? -4.966 -0.223 -2.514 1.00 87.75 84 GLU A N 1
ATOM 652 C CA . GLU A 1 84 ? -6.374 0.171 -2.656 1.00 87.75 84 GLU A CA 1
ATOM 653 C C . GLU A 1 84 ? -7.301 -1.023 -2.938 1.00 87.75 84 GLU A C 1
ATOM 655 O O . GLU A 1 84 ? -7.945 -1.105 -3.991 1.00 87.75 84 GLU A O 1
ATOM 660 N N . GLY A 1 85 ? -7.394 -1.953 -1.994 1.00 84.62 85 GLY A N 1
ATOM 661 C CA . GLY A 1 85 ? -8.242 -3.143 -2.099 1.00 84.62 85 GLY A CA 1
ATOM 662 C C . GLY A 1 85 ? -7.475 -4.419 -1.778 1.00 84.62 85 GLY A C 1
ATOM 663 O O . GLY A 1 85 ? -6.389 -4.363 -1.213 1.00 84.62 85 GLY A O 1
ATOM 664 N N . ASP A 1 86 ? -8.050 -5.565 -2.135 1.00 86.38 86 ASP A N 1
ATOM 665 C CA . ASP A 1 86 ? -7.413 -6.868 -1.939 1.00 86.38 86 ASP A CA 1
ATOM 666 C C . ASP A 1 86 ? -6.801 -7.359 -3.255 1.00 86.38 86 ASP A C 1
ATOM 668 O O . ASP A 1 86 ? -7.503 -7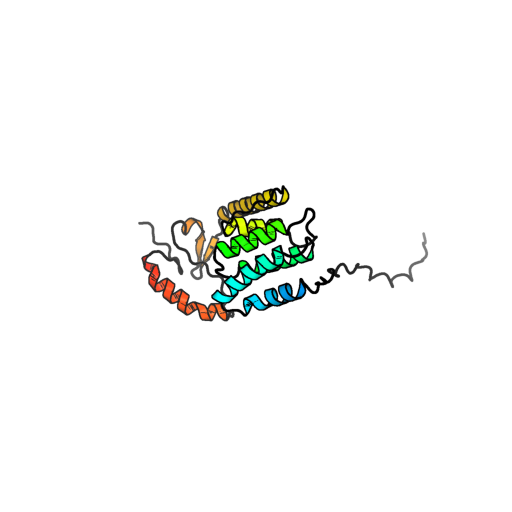.836 -4.145 1.00 86.38 86 ASP A O 1
ATOM 672 N N . PHE A 1 87 ? -5.485 -7.200 -3.380 1.00 90.31 87 PHE A N 1
ATOM 673 C CA . PHE A 1 87 ? -4.703 -7.679 -4.524 1.00 90.31 87 PHE A CA 1
ATOM 674 C C . PHE A 1 87 ? -4.123 -9.085 -4.297 1.00 90.31 87 PHE A C 1
ATOM 676 O O . PHE A 1 87 ? -3.535 -9.672 -5.211 1.00 90.31 87 PHE A O 1
ATOM 683 N N . GLY A 1 88 ? -4.268 -9.635 -3.088 1.00 92.19 88 GLY A N 1
ATOM 684 C CA . GLY A 1 88 ? -3.625 -10.877 -2.680 1.00 92.19 88 GLY A CA 1
ATOM 685 C C . GLY A 1 88 ? -2.108 -10.767 -2.470 1.00 92.19 88 GLY A C 1
ATOM 686 O O . GLY A 1 88 ? -1.409 -9.933 -3.051 1.00 92.19 88 GLY A O 1
ATOM 687 N N . HIS A 1 89 ? -1.586 -11.666 -1.631 1.00 94.19 89 HIS A N 1
ATOM 688 C CA . HIS A 1 89 ? -0.184 -11.665 -1.193 1.00 94.19 89 HIS A CA 1
ATOM 689 C C . HIS A 1 89 ? 0.809 -11.805 -2.356 1.00 94.19 89 HIS A C 1
ATOM 691 O O . HIS A 1 89 ? 1.767 -11.042 -2.427 1.00 94.19 89 HIS A O 1
ATOM 697 N N . ASP A 1 90 ? 0.547 -12.698 -3.316 1.00 94.62 90 ASP A N 1
ATOM 698 C CA . ASP A 1 90 ? 1.458 -12.956 -4.442 1.00 94.62 90 ASP A CA 1
ATOM 699 C C . ASP A 1 90 ? 1.652 -11.727 -5.343 1.00 94.62 90 ASP A C 1
ATOM 701 O O . ASP A 1 90 ? 2.762 -11.442 -5.797 1.00 94.62 90 ASP A O 1
ATOM 705 N N . THR A 1 91 ? 0.577 -10.980 -5.605 1.00 95.50 91 THR A N 1
ATOM 706 C CA . THR A 1 91 ? 0.633 -9.750 -6.406 1.00 95.50 91 THR A CA 1
ATOM 707 C C . THR A 1 91 ? 1.392 -8.665 -5.658 1.00 95.50 91 THR A C 1
ATOM 709 O O . THR A 1 91 ? 2.281 -8.031 -6.225 1.00 95.50 91 THR A O 1
ATOM 712 N N . LEU A 1 92 ? 1.090 -8.478 -4.371 1.00 96.56 92 LEU A N 1
ATOM 713 C CA . LEU A 1 92 ? 1.774 -7.500 -3.525 1.00 96.56 92 LEU A CA 1
ATOM 714 C C . LEU A 1 92 ? 3.265 -7.824 -3.377 1.00 96.56 92 LEU A C 1
ATOM 716 O O . LEU A 1 92 ? 4.102 -6.924 -3.437 1.00 96.56 92 LEU A O 1
ATOM 720 N N . GLN A 1 93 ? 3.620 -9.106 -3.273 1.00 97.00 93 GLN A N 1
ATOM 721 C CA . GLN A 1 93 ? 5.003 -9.571 -3.233 1.00 97.00 93 GLN A CA 1
ATOM 722 C C . GLN A 1 93 ? 5.757 -9.243 -4.531 1.00 97.00 93 GLN A C 1
ATOM 724 O O . GLN A 1 93 ? 6.933 -8.862 -4.479 1.00 97.00 93 GLN A O 1
ATOM 729 N N . GLU A 1 94 ? 5.097 -9.344 -5.686 1.00 97.12 94 GLU A N 1
ATOM 730 C CA . GLU A 1 94 ? 5.669 -8.957 -6.980 1.00 97.12 94 GLU A CA 1
ATOM 731 C C . GLU A 1 94 ? 5.876 -7.439 -7.068 1.00 97.12 94 GLU A C 1
ATOM 733 O O . GLU A 1 94 ? 6.945 -6.967 -7.466 1.00 97.12 94 GLU A O 1
ATOM 738 N N . VAL A 1 95 ? 4.887 -6.656 -6.630 1.00 97.56 95 VAL A N 1
ATOM 739 C CA . VAL A 1 95 ? 4.964 -5.187 -6.591 1.00 97.56 95 VAL A CA 1
ATOM 740 C C . VAL A 1 95 ? 6.088 -4.724 -5.661 1.00 97.56 95 VAL A C 1
ATOM 742 O O . VAL A 1 95 ? 6.920 -3.907 -6.060 1.00 97.56 95 VAL A O 1
ATOM 745 N N . ALA A 1 96 ? 6.188 -5.292 -4.458 1.00 97.31 96 ALA A N 1
ATOM 746 C CA . ALA A 1 96 ? 7.240 -4.955 -3.503 1.00 97.31 96 ALA A CA 1
ATOM 747 C C . ALA A 1 96 ? 8.636 -5.339 -4.018 1.00 97.31 96 ALA A C 1
ATOM 749 O O . ALA A 1 96 ? 9.573 -4.550 -3.897 1.00 97.31 96 ALA A O 1
ATOM 750 N N . SER A 1 97 ? 8.782 -6.507 -4.654 1.00 96.50 97 SER A N 1
ATOM 751 C CA . SER A 1 97 ? 10.044 -6.916 -5.298 1.00 96.50 97 SER A CA 1
ATOM 752 C C . SER A 1 97 ? 10.423 -5.977 -6.449 1.00 96.50 97 SER A C 1
ATOM 754 O O . SER A 1 97 ? 11.581 -5.572 -6.588 1.00 96.50 97 SER A O 1
ATOM 756 N N . THR A 1 98 ? 9.437 -5.565 -7.248 1.00 96.56 98 THR A N 1
ATOM 757 C CA . THR A 1 98 ? 9.619 -4.596 -8.337 1.00 96.56 98 THR A CA 1
ATOM 758 C C . THR A 1 98 ? 10.095 -3.251 -7.806 1.00 96.56 98 THR A C 1
ATOM 760 O O . THR A 1 98 ? 11.054 -2.687 -8.336 1.00 96.56 98 THR A O 1
ATOM 763 N N . LEU A 1 99 ? 9.472 -2.747 -6.738 1.00 95.62 99 LEU A N 1
ATOM 764 C CA . LEU A 1 99 ? 9.884 -1.505 -6.095 1.00 95.62 99 LEU A CA 1
ATOM 765 C C . LEU A 1 99 ? 11.298 -1.632 -5.518 1.00 95.62 99 LEU A C 1
ATOM 767 O O . LEU A 1 99 ? 12.150 -0.808 -5.841 1.00 95.62 99 LEU A O 1
ATOM 771 N N . ALA A 1 100 ? 11.590 -2.700 -4.771 1.00 94.88 100 ALA A N 1
ATOM 772 C CA . ALA A 1 100 ? 12.910 -2.946 -4.188 1.00 94.88 100 ALA A CA 1
ATOM 773 C C . ALA A 1 100 ? 14.034 -2.950 -5.237 1.00 94.88 100 ALA A C 1
ATOM 775 O O . ALA A 1 100 ? 15.072 -2.327 -5.028 1.00 94.88 100 ALA A O 1
ATOM 776 N N . THR A 1 101 ? 13.815 -3.590 -6.390 1.00 93.81 101 THR A N 1
ATOM 777 C CA . THR A 1 101 ? 14.801 -3.619 -7.490 1.00 93.81 101 THR A CA 1
ATOM 778 C C . THR A 1 101 ? 14.883 -2.313 -8.281 1.00 93.81 101 THR A C 1
ATOM 780 O O . THR A 1 101 ? 15.852 -2.096 -9.008 1.00 93.81 101 THR A O 1
ATOM 783 N N . SER A 1 102 ? 13.879 -1.443 -8.163 1.00 93.00 102 SER A N 1
ATOM 784 C CA . SER A 1 102 ? 13.840 -0.145 -8.846 1.00 93.00 102 SER A CA 1
ATOM 785 C C . SER A 1 102 ? 14.450 0.981 -8.008 1.00 93.00 102 SER A C 1
ATOM 787 O O . SER A 1 102 ? 14.787 2.033 -8.554 1.00 93.00 102 SER A O 1
ATOM 789 N N . ILE A 1 103 ? 14.631 0.773 -6.699 1.00 90.06 103 ILE A N 1
ATOM 790 C CA . ILE A 1 103 ? 15.317 1.718 -5.817 1.00 90.06 103 ILE A CA 1
ATOM 791 C C . ILE A 1 103 ? 16.818 1.716 -6.136 1.00 90.06 103 ILE A C 1
ATOM 793 O O . ILE A 1 103 ? 17.541 0.759 -5.869 1.00 90.06 103 ILE A O 1
ATOM 797 N N . GLY A 1 104 ? 17.290 2.816 -6.726 1.00 77.12 104 GLY A N 1
ATOM 798 C CA . GLY A 1 104 ? 18.710 3.061 -6.980 1.00 77.12 104 GLY A CA 1
ATOM 799 C C . GLY A 1 104 ? 19.473 3.601 -5.755 1.00 77.12 104 GLY A C 1
ATOM 800 O O . GLY A 1 104 ? 18.872 3.921 -4.729 1.00 77.12 104 GLY A O 1
ATOM 801 N N . PRO A 1 105 ? 20.804 3.786 -5.865 1.00 66.25 105 PRO A N 1
ATOM 802 C CA . PRO A 1 105 ? 21.668 4.225 -4.757 1.00 66.25 105 PRO A CA 1
ATOM 803 C C . PRO A 1 105 ? 21.396 5.659 -4.266 1.00 66.25 105 PRO A C 1
ATOM 805 O O . PRO A 1 105 ? 21.810 6.018 -3.167 1.00 66.25 105 PRO A O 1
ATOM 808 N N . ALA A 1 106 ? 20.707 6.478 -5.065 1.00 63.88 106 ALA A N 1
ATOM 809 C CA . ALA A 1 106 ? 20.290 7.831 -4.715 1.00 63.88 106 ALA A CA 1
ATOM 810 C C . ALA A 1 106 ? 18.843 8.045 -5.192 1.00 63.88 106 ALA A C 1
ATOM 812 O O . ALA A 1 106 ? 18.637 8.293 -6.384 1.00 63.88 106 ALA A O 1
ATOM 813 N N . PRO A 1 107 ? 17.833 7.891 -4.318 1.00 62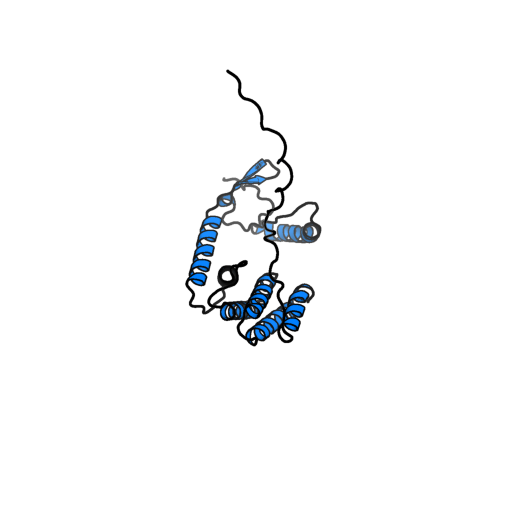.44 107 PRO A N 1
ATOM 814 C CA . PRO A 1 107 ? 16.455 8.173 -4.695 1.00 62.44 107 PRO A CA 1
ATOM 815 C C . PRO A 1 107 ? 16.265 9.680 -4.963 1.00 62.44 107 PRO A C 1
ATOM 817 O O . PRO A 1 107 ? 16.987 10.499 -4.388 1.00 62.44 107 PRO A O 1
ATOM 820 N N . PRO A 1 108 ? 15.333 10.061 -5.854 1.00 61.22 108 PRO A N 1
ATOM 821 C CA . PRO A 1 108 ? 15.042 11.463 -6.149 1.00 61.22 108 PRO A CA 1
ATOM 822 C C . PRO A 1 108 ? 14.503 12.209 -4.914 1.00 61.22 108 PRO A C 1
ATOM 824 O O . PRO A 1 108 ? 13.922 11.609 -4.016 1.00 61.22 108 PRO A O 1
ATOM 827 N N . GLU A 1 109 ? 14.678 13.534 -4.874 1.00 55.56 109 GLU A N 1
ATOM 828 C CA . GLU A 1 109 ? 14.083 14.388 -3.836 1.00 55.56 109 GLU A CA 1
ATOM 829 C C . GLU A 1 109 ? 12.552 14.446 -3.993 1.00 55.56 109 GLU A C 1
ATOM 831 O O . GLU A 1 109 ? 12.054 14.791 -5.066 1.00 55.56 109 GLU A O 1
ATOM 836 N N . GLY A 1 110 ? 11.802 14.138 -2.928 1.00 64.00 110 GLY A N 1
ATOM 837 C CA . GLY A 1 110 ? 10.336 14.205 -2.916 1.00 64.00 110 GLY A CA 1
ATOM 838 C C . GLY A 1 110 ? 9.700 13.138 -2.026 1.00 64.00 110 GLY A C 1
ATOM 839 O O . GLY A 1 110 ? 9.487 13.367 -0.837 1.00 64.00 110 GLY A O 1
ATOM 840 N N . GLU A 1 111 ? 9.391 11.983 -2.608 1.00 66.62 111 GLU A N 1
ATOM 841 C CA . GLU A 1 111 ? 8.852 10.817 -1.899 1.00 66.62 111 GLU A CA 1
ATOM 842 C C . GLU A 1 111 ? 9.994 9.889 -1.470 1.00 66.62 111 GLU A C 1
ATOM 844 O O . GLU A 1 111 ? 10.945 9.691 -2.220 1.00 66.62 111 GLU A O 1
ATOM 849 N N . ASP A 1 112 ? 9.923 9.345 -0.250 1.00 86.81 112 ASP A N 1
ATOM 850 C CA . ASP A 1 112 ? 10.922 8.410 0.276 1.00 86.81 112 ASP A CA 1
ATOM 851 C C . ASP A 1 112 ? 10.545 6.976 -0.136 1.00 86.81 112 ASP A C 1
ATOM 853 O O . ASP A 1 112 ? 9.688 6.361 0.510 1.00 86.81 112 ASP A O 1
ATOM 857 N N . PRO A 1 113 ? 11.157 6.410 -1.194 1.00 91.12 113 PRO A N 1
ATOM 858 C CA . PRO A 1 113 ? 10.758 5.101 -1.697 1.00 91.12 113 PRO A CA 1
ATOM 859 C C . PRO A 1 113 ? 11.067 3.973 -0.709 1.00 91.12 113 PRO A C 1
ATOM 861 O O . PRO A 1 113 ? 10.453 2.909 -0.776 1.00 91.12 113 PRO A O 1
ATOM 864 N N . TYR A 1 114 ? 11.996 4.197 0.226 1.00 92.94 114 TYR A N 1
ATOM 865 C CA . TYR A 1 114 ? 12.283 3.235 1.281 1.00 92.94 114 TYR A CA 1
ATOM 866 C C . TYR A 1 114 ? 11.145 3.165 2.290 1.00 92.94 114 TYR A C 1
ATOM 868 O O . TYR A 1 114 ? 10.851 2.079 2.783 1.00 92.94 114 TYR A O 1
ATOM 876 N N . LEU A 1 115 ? 10.496 4.296 2.583 1.00 92.94 115 LEU A N 1
ATOM 877 C CA . LEU A 1 115 ? 9.344 4.333 3.477 1.00 92.94 115 LEU A CA 1
ATOM 878 C C . LEU A 1 115 ? 8.125 3.650 2.855 1.00 92.94 115 LEU A C 1
ATOM 880 O O . LEU A 1 115 ? 7.452 2.890 3.548 1.00 92.94 115 LEU A O 1
ATOM 884 N N . GLU A 1 116 ? 7.887 3.866 1.561 1.00 94.12 116 GLU A N 1
ATOM 885 C CA . GLU A 1 116 ? 6.804 3.197 0.829 1.00 94.12 116 GLU A CA 1
ATOM 886 C C . GLU A 1 116 ? 7.015 1.676 0.794 1.00 94.12 116 GLU A C 1
ATOM 888 O O . GLU A 1 116 ? 6.144 0.907 1.206 1.00 94.12 116 GLU A O 1
ATOM 893 N N . LEU A 1 117 ? 8.216 1.225 0.411 1.00 95.62 117 LEU A N 1
ATOM 894 C CA . LEU A 1 117 ? 8.555 -0.198 0.427 1.00 95.62 117 LEU A CA 1
ATOM 895 C C . LEU A 1 117 ? 8.454 -0.795 1.838 1.00 95.62 117 LEU A C 1
ATOM 897 O O . LEU A 1 117 ? 7.940 -1.900 2.008 1.00 95.62 117 LEU A O 1
ATOM 901 N N . ALA A 1 118 ? 8.937 -0.076 2.854 1.00 95.88 118 ALA A N 1
ATOM 902 C CA . ALA A 1 118 ? 8.867 -0.517 4.243 1.00 95.88 118 ALA A CA 1
ATOM 903 C C . ALA A 1 118 ? 7.419 -0.647 4.727 1.00 95.88 118 ALA A C 1
ATOM 905 O O . ALA A 1 118 ? 7.117 -1.579 5.472 1.00 95.88 118 ALA A O 1
ATOM 906 N N . SER A 1 119 ? 6.533 0.250 4.286 1.00 95.50 119 SER A N 1
ATOM 907 C CA . SER A 1 119 ? 5.098 0.200 4.572 1.00 95.50 119 SER A CA 1
ATOM 908 C C . SER A 1 119 ? 4.477 -1.080 4.015 1.00 95.50 119 SER A C 1
ATOM 910 O O . SER A 1 119 ? 3.909 -1.858 4.784 1.00 95.50 119 SER A O 1
ATOM 912 N N . LEU A 1 120 ? 4.684 -1.360 2.720 1.00 95.44 120 LEU A N 1
ATOM 913 C CA . LEU A 1 120 ? 4.203 -2.588 2.076 1.00 95.44 120 LEU A CA 1
ATOM 914 C C . LEU A 1 120 ? 4.719 -3.841 2.790 1.00 95.44 120 LEU A C 1
ATOM 916 O O . LEU A 1 120 ? 3.944 -4.691 3.212 1.00 95.44 120 LEU A O 1
ATOM 920 N N . VAL A 1 121 ? 6.033 -3.939 2.989 1.00 96.44 121 VAL A N 1
ATOM 921 C CA . VAL A 1 121 ? 6.670 -5.101 3.632 1.00 96.44 121 VAL A CA 1
ATOM 922 C C . VAL A 1 121 ? 6.115 -5.352 5.028 1.00 96.44 121 VAL A C 1
ATOM 924 O O . VAL A 1 121 ? 5.823 -6.491 5.394 1.00 96.44 121 VAL A O 1
ATOM 927 N N . ARG A 1 122 ? 5.956 -4.287 5.814 1.00 95.00 122 ARG A N 1
ATOM 928 C CA . ARG A 1 122 ? 5.542 -4.385 7.208 1.00 95.00 122 ARG A CA 1
ATOM 929 C C . ARG A 1 122 ? 4.067 -4.735 7.364 1.00 95.00 122 ARG A C 1
ATOM 931 O O . ARG A 1 122 ? 3.757 -5.604 8.179 1.00 95.00 122 ARG A O 1
ATOM 938 N N . TYR A 1 123 ? 3.183 -4.028 6.662 1.00 94.25 123 TYR A N 1
ATOM 939 C CA . TYR A 1 123 ? 1.739 -4.157 6.867 1.00 94.25 123 TYR A CA 1
ATOM 940 C C . TYR A 1 123 ? 1.123 -5.292 6.047 1.00 94.25 123 TYR A C 1
ATOM 942 O O . TYR A 1 123 ? 0.183 -5.915 6.528 1.00 94.25 123 TYR A O 1
ATOM 950 N N . GLU A 1 124 ? 1.706 -5.627 4.892 1.00 94.25 124 GLU A N 1
ATOM 951 C CA . GLU A 1 124 ? 1.262 -6.749 4.049 1.00 94.25 124 GLU A CA 1
ATOM 952 C C . GLU A 1 124 ? 2.072 -8.035 4.291 1.00 94.25 124 GLU A C 1
ATOM 954 O O . GLU A 1 124 ? 1.847 -9.060 3.649 1.00 94.25 124 GLU A O 1
ATOM 959 N N . HIS A 1 125 ? 3.017 -8.010 5.241 1.00 94.88 125 HIS A N 1
ATOM 960 C CA . HIS A 1 125 ? 3.842 -9.160 5.630 1.00 94.88 125 HIS A CA 1
ATOM 961 C C . HIS A 1 125 ? 4.591 -9.803 4.446 1.00 94.88 125 HIS A C 1
ATOM 963 O O . HIS A 1 125 ? 4.586 -11.025 4.258 1.00 94.88 125 HIS A O 1
ATOM 969 N N . LEU A 1 126 ? 5.232 -8.965 3.633 1.00 95.62 126 LEU A N 1
ATOM 970 C CA . LEU A 1 126 ? 5.989 -9.382 2.450 1.00 95.62 126 LEU A CA 1
ATOM 971 C C . LEU A 1 126 ? 7.462 -9.597 2.796 1.00 95.62 126 LEU A C 1
ATOM 973 O O . LEU A 1 126 ? 7.979 -9.031 3.757 1.00 95.62 126 LEU A O 1
ATOM 977 N N . ASN A 1 127 ? 8.168 -10.367 1.972 1.00 94.81 127 ASN A N 1
ATOM 978 C CA . ASN A 1 127 ? 9.602 -10.595 2.128 1.00 94.81 127 ASN A CA 1
ATOM 979 C C . ASN A 1 127 ? 10.353 -10.043 0.917 1.00 94.81 127 ASN A C 1
ATOM 981 O O . ASN A 1 127 ? 10.239 -10.573 -0.184 1.00 94.81 127 ASN A O 1
ATOM 985 N N . VAL A 1 128 ? 11.158 -9.001 1.112 1.00 94.25 128 VAL A N 1
ATOM 986 C CA . VAL A 1 128 ? 12.019 -8.438 0.061 1.00 94.25 128 VAL A CA 1
ATOM 987 C C . VAL A 1 128 ? 13.478 -8.493 0.488 1.00 94.25 128 VAL A C 1
ATOM 989 O O . VAL A 1 128 ? 13.799 -8.351 1.666 1.00 94.25 128 VAL A O 1
ATOM 992 N N . THR A 1 129 ? 14.374 -8.697 -0.475 1.00 88.75 129 THR A N 1
ATOM 993 C CA . THR A 1 129 ? 15.821 -8.641 -0.237 1.00 88.75 129 THR A CA 1
ATOM 994 C C . THR A 1 129 ? 16.346 -7.307 -0.747 1.00 88.75 129 THR A C 1
ATOM 996 O O . THR A 1 129 ? 16.440 -7.102 -1.954 1.00 88.75 129 THR A O 1
ATOM 999 N N . LEU A 1 130 ? 16.672 -6.396 0.171 1.00 90.06 130 LEU A N 1
ATOM 1000 C CA . LEU A 1 130 ? 17.275 -5.101 -0.134 1.00 90.06 130 LEU A CA 1
ATOM 1001 C C . LEU A 1 130 ? 18.282 -4.745 0.963 1.00 90.06 130 LEU A C 1
ATOM 1003 O O . LEU A 1 130 ? 17.897 -4.394 2.077 1.00 90.06 130 LEU A O 1
ATOM 1007 N N . ASP A 1 131 ? 19.573 -4.845 0.648 1.00 89.56 131 ASP A N 1
ATOM 1008 C CA . ASP A 1 131 ? 20.649 -4.465 1.567 1.00 89.56 131 ASP A CA 1
ATOM 1009 C C . ASP A 1 131 ? 20.868 -2.947 1.514 1.00 89.56 131 ASP A C 1
ATOM 1011 O O . ASP A 1 131 ? 21.640 -2.423 0.710 1.00 89.56 131 ASP A O 1
ATOM 1015 N N . SER A 1 132 ? 20.096 -2.222 2.324 1.00 89.50 132 SER A N 1
ATOM 1016 C CA . SER A 1 132 ? 20.144 -0.764 2.403 1.00 89.50 132 SER A CA 1
ATOM 1017 C C . SER A 1 132 ? 19.985 -0.284 3.852 1.00 89.50 132 SER A C 1
ATOM 1019 O O . SER A 1 132 ? 18.992 -0.618 4.518 1.00 89.50 132 SER A O 1
ATOM 1021 N N . PRO A 1 133 ? 20.908 0.563 4.351 1.00 91.19 133 P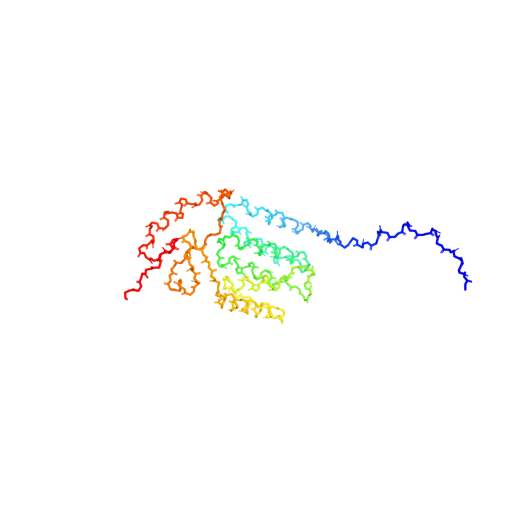RO A N 1
ATOM 1022 C CA . PRO A 1 133 ? 20.742 1.239 5.635 1.00 91.19 133 PRO A CA 1
ATOM 1023 C C . PRO A 1 133 ? 19.481 2.108 5.691 1.00 91.19 133 PRO A C 1
ATOM 1025 O O . PRO A 1 133 ? 18.832 2.181 6.733 1.00 91.19 133 PRO A O 1
ATOM 1028 N N . GLN A 1 134 ? 19.111 2.745 4.577 1.00 90.75 134 GLN A N 1
ATOM 1029 C CA . GLN A 1 134 ? 17.918 3.583 4.465 1.00 90.75 134 GLN A CA 1
ATOM 1030 C C . GLN A 1 134 ? 16.645 2.744 4.592 1.00 90.75 134 GLN A C 1
ATOM 1032 O O . GLN A 1 134 ? 15.749 3.112 5.349 1.00 90.75 134 GLN A O 1
ATOM 1037 N N . PHE A 1 135 ? 16.597 1.581 3.936 1.00 92.81 135 PHE A N 1
ATOM 1038 C CA . PHE A 1 135 ? 15.485 0.642 4.087 1.00 92.81 135 PHE A CA 1
ATOM 1039 C C . PHE A 1 135 ? 15.338 0.154 5.535 1.00 92.81 135 PHE A C 1
ATOM 1041 O O . PHE A 1 135 ? 14.255 0.217 6.119 1.00 92.81 135 PHE A O 1
ATOM 1048 N N . SER A 1 136 ? 16.450 -0.243 6.157 1.00 93.19 136 SER A N 1
ATOM 1049 C CA . SER A 1 136 ? 16.466 -0.675 7.562 1.00 93.19 136 SER A CA 1
ATOM 1050 C C . SER A 1 136 ? 16.015 0.439 8.521 1.00 93.19 136 SER A C 1
ATOM 1052 O O . SER A 1 136 ? 15.280 0.192 9.485 1.00 93.19 136 SER A O 1
ATOM 1054 N N . ALA A 1 137 ? 16.414 1.685 8.247 1.00 93.44 137 ALA A N 1
ATOM 1055 C CA . ALA A 1 137 ? 15.977 2.854 9.002 1.00 93.44 137 ALA A CA 1
ATOM 1056 C C . ALA A 1 137 ? 14.475 3.135 8.818 1.00 93.44 137 ALA A C 1
ATOM 1058 O O . ALA A 1 137 ? 13.801 3.455 9.798 1.00 93.44 137 ALA A O 1
ATOM 1059 N N . ALA A 1 138 ? 13.937 2.972 7.606 1.00 94.12 138 ALA A N 1
ATOM 1060 C CA . ALA A 1 138 ? 12.513 3.138 7.321 1.00 94.12 138 ALA A CA 1
ATOM 1061 C C . ALA A 1 138 ? 11.650 2.113 8.078 1.00 94.12 138 ALA A C 1
ATOM 1063 O O . ALA A 1 138 ? 10.682 2.498 8.737 1.00 94.12 138 ALA A O 1
ATOM 1064 N N . ILE A 1 139 ? 12.048 0.835 8.087 1.00 95.25 139 ILE A N 1
ATOM 1065 C CA . ILE A 1 139 ? 11.392 -0.212 8.892 1.00 95.25 139 ILE A CA 1
ATOM 1066 C C . ILE A 1 139 ? 11.413 0.156 10.383 1.00 95.25 139 ILE A C 1
ATOM 1068 O O . ILE A 1 139 ? 10.370 0.171 11.041 1.00 95.25 139 ILE A O 1
ATOM 1072 N N . SER A 1 140 ? 12.584 0.534 10.905 1.00 96.12 140 SER A N 1
ATOM 1073 C CA . SER A 1 140 ? 12.751 0.920 12.316 1.00 96.12 140 SER A CA 1
ATOM 1074 C C . SER A 1 140 ? 11.898 2.137 12.696 1.00 96.12 140 SER A C 1
ATOM 1076 O O . SER A 1 140 ? 11.362 2.213 13.807 1.00 96.12 140 SER A O 1
ATOM 1078 N N . LYS A 1 141 ? 11.754 3.096 11.773 1.00 95.81 141 LYS A N 1
ATOM 1079 C CA . LYS A 1 141 ? 10.896 4.271 11.938 1.00 95.81 141 LYS A CA 1
ATOM 1080 C C . LYS A 1 141 ? 9.428 3.863 12.051 1.00 95.81 141 LYS A C 1
ATOM 1082 O O . LYS A 1 141 ? 8.784 4.258 13.021 1.00 95.81 141 LYS A O 1
ATOM 1087 N N . LEU A 1 142 ? 8.918 3.045 11.126 1.00 96.50 142 LEU A N 1
ATOM 1088 C CA . LEU A 1 142 ? 7.527 2.573 11.166 1.00 96.50 142 LEU A CA 1
ATOM 1089 C C . LEU A 1 142 ? 7.228 1.783 12.445 1.00 96.50 142 LEU A C 1
ATOM 1091 O O . LEU A 1 142 ? 6.201 1.999 13.084 1.00 96.50 142 LEU A O 1
ATOM 1095 N N . GLU A 1 143 ? 8.154 0.936 12.890 1.00 95.75 143 GLU A N 1
ATOM 1096 C CA . GLU A 1 143 ? 8.030 0.236 14.170 1.00 95.75 143 GLU A CA 1
ATOM 1097 C C . GLU A 1 143 ? 7.926 1.180 15.372 1.00 95.75 143 GLU A C 1
ATOM 1099 O O . GLU A 1 143 ? 7.136 0.947 16.291 1.00 95.75 143 GLU A O 1
ATOM 1104 N N . ALA A 1 144 ? 8.745 2.232 15.400 1.00 96.25 144 ALA A N 1
ATOM 1105 C CA . ALA A 1 144 ? 8.704 3.224 16.466 1.00 96.25 144 ALA A CA 1
ATOM 1106 C C . ALA A 1 144 ? 7.389 4.012 16.452 1.00 96.25 144 ALA A C 1
ATOM 1108 O O . ALA A 1 144 ? 6.792 4.224 17.512 1.00 96.25 144 ALA A O 1
ATOM 1109 N N . GLU A 1 145 ? 6.918 4.400 15.268 1.00 95.06 145 GLU A N 1
ATOM 1110 C CA . GLU A 1 145 ? 5.629 5.067 15.092 1.00 95.06 145 GLU A CA 1
ATOM 1111 C C . GLU A 1 145 ? 4.464 4.179 15.537 1.00 95.06 145 GLU A C 1
ATOM 1113 O O . GLU A 1 145 ? 3.590 4.647 16.267 1.00 95.06 145 GLU A O 1
ATOM 1118 N N . ASP A 1 146 ? 4.471 2.894 15.187 1.00 94.38 146 ASP A N 1
ATOM 1119 C CA . ASP A 1 146 ? 3.435 1.951 15.605 1.00 94.38 146 ASP A CA 1
ATOM 1120 C C . ASP A 1 146 ? 3.413 1.745 17.113 1.00 94.38 146 ASP A C 1
ATOM 1122 O O . ASP A 1 146 ? 2.343 1.793 17.720 1.00 94.38 146 ASP A O 1
ATOM 1126 N N . ARG A 1 147 ? 4.581 1.585 17.749 1.00 92.94 147 ARG A N 1
ATOM 1127 C CA . ARG A 1 147 ? 4.664 1.523 19.217 1.00 92.94 147 ARG A CA 1
ATOM 1128 C C . ARG A 1 147 ? 4.083 2.783 19.853 1.00 92.94 147 ARG A C 1
ATOM 1130 O O . ARG A 1 147 ? 3.354 2.691 20.841 1.00 92.94 147 ARG A O 1
ATOM 1137 N N . ASN A 1 148 ? 4.366 3.950 19.276 1.00 92.31 148 ASN A N 1
ATOM 1138 C CA . ASN A 1 148 ? 3.815 5.213 19.752 1.00 92.31 148 ASN A CA 1
ATOM 1139 C C . ASN A 1 148 ? 2.282 5.246 19.601 1.00 92.31 148 ASN A C 1
ATOM 1141 O O . ASN A 1 148 ? 1.580 5.488 20.584 1.00 92.31 148 ASN A O 1
ATOM 1145 N N . ARG A 1 149 ? 1.751 4.903 18.418 1.00 88.69 149 ARG A N 1
ATOM 1146 C CA . ARG A 1 149 ? 0.302 4.821 18.145 1.00 88.69 149 ARG A CA 1
ATOM 1147 C C . ARG A 1 149 ? -0.402 3.840 19.085 1.00 88.69 149 ARG A C 1
ATOM 1149 O O . ARG A 1 149 ? -1.441 4.176 19.642 1.00 88.69 149 ARG A O 1
ATOM 1156 N N . GLN A 1 150 ? 0.179 2.665 19.320 1.00 85.38 150 GLN A N 1
ATOM 1157 C CA . GLN A 1 150 ? -0.351 1.659 20.249 1.00 85.38 150 GLN A CA 1
ATOM 1158 C C . GLN A 1 150 ? -0.344 2.136 21.708 1.00 85.38 150 GLN A C 1
ATOM 1160 O O . GLN A 1 150 ? -1.194 1.725 22.500 1.00 85.38 150 GLN A O 1
ATOM 1165 N N . SER A 1 151 ? 0.607 2.998 22.077 1.00 85.25 151 SER A N 1
ATOM 1166 C CA . SER A 1 151 ? 0.683 3.594 23.414 1.00 85.25 151 SER A CA 1
ATOM 1167 C C . SER A 1 151 ? -0.252 4.796 23.604 1.00 85.25 151 SER A C 1
ATOM 1169 O O . SER A 1 151 ? -0.545 5.172 24.744 1.00 85.25 151 SER A O 1
ATOM 1171 N N . ALA A 1 152 ? -0.737 5.391 22.508 1.00 83.00 152 ALA A N 1
ATOM 1172 C CA . ALA A 1 152 ? -1.570 6.580 22.545 1.00 83.00 152 ALA A CA 1
ATOM 1173 C C . ALA A 1 152 ? -2.913 6.268 23.215 1.00 83.00 152 ALA A C 1
ATOM 1175 O O . ALA A 1 152 ? -3.740 5.511 22.711 1.00 83.00 152 ALA A O 1
ATOM 1176 N N . ASN A 1 153 ? -3.146 6.879 24.373 1.00 77.50 153 ASN A N 1
ATOM 1177 C CA . ASN A 1 153 ? -4.408 6.759 25.087 1.00 77.50 153 ASN A CA 1
ATOM 1178 C C . ASN A 1 153 ? -5.234 8.021 24.852 1.00 77.50 153 ASN A C 1
ATOM 1180 O O . ASN A 1 153 ? -5.158 8.965 25.637 1.00 77.50 153 ASN A O 1
ATOM 1184 N N . PHE A 1 154 ? -6.000 8.045 23.766 1.00 82.50 154 PHE A N 1
ATOM 1185 C CA . PHE A 1 154 ? -6.955 9.120 23.534 1.00 82.50 154 PHE A CA 1
ATOM 1186 C C . PHE A 1 154 ? -8.302 8.802 24.193 1.00 82.50 154 PHE A C 1
ATOM 1188 O O . PHE A 1 154 ? -8.694 7.638 24.341 1.00 82.50 154 PHE A O 1
ATOM 1195 N N . ALA A 1 155 ? -8.990 9.862 24.610 1.00 87.88 155 ALA A N 1
ATOM 1196 C CA . ALA A 1 155 ? -10.333 9.802 25.157 1.00 87.88 155 ALA A CA 1
ATOM 1197 C C . ALA A 1 155 ? -11.288 10.541 24.217 1.00 87.88 155 ALA A C 1
ATOM 1199 O O . ALA A 1 155 ? -10.990 11.655 23.788 1.00 87.88 155 ALA A O 1
ATOM 1200 N N . LEU A 1 156 ? -12.425 9.926 23.905 1.00 88.06 156 LEU A N 1
ATOM 1201 C CA . LEU A 1 156 ? -13.500 10.533 23.122 1.00 88.06 156 LEU A CA 1
ATOM 1202 C C . LEU A 1 156 ? -14.748 10.652 23.986 1.00 88.06 156 LEU A C 1
ATOM 1204 O O . LEU A 1 156 ? -15.016 9.789 24.817 1.00 88.06 156 LEU A O 1
ATOM 1208 N N . THR A 1 157 ? -15.527 11.702 23.772 1.00 89.88 157 THR A N 1
ATOM 1209 C CA . THR A 1 157 ? -16.835 11.864 24.408 1.00 89.88 157 THR A CA 1
ATOM 1210 C C . THR A 1 157 ? -17.911 11.528 23.389 1.00 89.88 157 THR A C 1
ATOM 1212 O O . THR A 1 157 ? -17.892 12.059 22.278 1.00 89.88 157 THR A O 1
ATOM 1215 N N . ASP A 1 158 ? -18.825 10.627 23.742 1.00 88.88 158 ASP A N 1
ATOM 1216 C CA . ASP A 1 158 ? -19.946 10.280 22.870 1.00 88.88 158 ASP A CA 1
ATOM 1217 C C . ASP A 1 158 ? -21.085 11.314 22.935 1.00 88.88 158 ASP A C 1
ATOM 1219 O O . ASP A 1 158 ? -21.054 12.280 23.699 1.00 88.88 158 ASP A O 1
ATOM 1223 N N . LEU A 1 159 ? -22.131 11.092 22.134 1.00 88.12 159 LEU A N 1
ATOM 1224 C CA . LEU A 1 159 ? -23.300 11.975 22.058 1.00 88.12 159 LEU A CA 1
ATOM 1225 C C . LEU A 1 159 ? -24.110 12.056 23.365 1.00 88.12 159 LEU A C 1
ATOM 1227 O O . LEU A 1 159 ? -24.916 12.970 23.517 1.00 88.12 159 LEU A O 1
ATOM 1231 N N . ASN A 1 160 ? -23.907 11.127 24.304 1.00 90.94 160 ASN A N 1
ATOM 1232 C CA . ASN A 1 160 ? -24.550 11.129 25.618 1.00 90.94 160 ASN A CA 1
ATOM 1233 C C . ASN A 1 160 ? -23.669 11.788 26.694 1.00 90.94 160 ASN A C 1
ATOM 1235 O O . ASN A 1 160 ? -24.021 11.759 27.873 1.00 90.94 160 ASN A O 1
ATOM 1239 N N . GLY A 1 161 ? -22.512 12.344 26.319 1.00 91.69 161 GLY A N 1
ATOM 1240 C CA . GLY A 1 161 ? -21.549 12.918 27.257 1.00 91.69 161 GLY A CA 1
ATOM 1241 C C . GLY A 1 161 ? -20.695 11.876 27.988 1.00 91.69 161 GLY A C 1
ATOM 1242 O O . GLY A 1 161 ? -19.942 12.237 28.893 1.00 91.69 161 GLY A O 1
ATOM 1243 N N . GLN A 1 162 ? -20.775 10.592 27.621 1.00 88.19 162 GLN A N 1
ATOM 1244 C CA . GLN A 1 162 ? -19.944 9.553 28.225 1.00 88.19 162 GLN A CA 1
ATOM 1245 C C . GLN A 1 162 ? -18.540 9.595 27.618 1.00 88.19 162 GLN A C 1
ATOM 1247 O O . GLN A 1 162 ? -18.369 9.553 26.401 1.00 88.19 162 GLN A O 1
ATOM 1252 N N . SER A 1 163 ? -17.523 9.627 28.481 1.00 91.19 163 SER A N 1
ATOM 1253 C CA . SER A 1 163 ? -16.126 9.510 28.061 1.00 91.19 163 SER A CA 1
ATOM 1254 C C . SER A 1 163 ? -15.736 8.047 27.831 1.00 91.19 163 SER A C 1
ATOM 1256 O O . SER A 1 163 ? -16.045 7.177 28.653 1.00 91.19 163 SER A O 1
ATOM 1258 N N . TRP A 1 164 ? -15.043 7.801 26.725 1.00 87.25 164 TRP A N 1
ATOM 1259 C CA . TRP A 1 164 ? -14.527 6.519 26.264 1.00 87.25 164 TRP A CA 1
ATOM 1260 C C . TRP A 1 164 ? -13.022 6.607 26.090 1.00 87.25 164 TRP A C 1
ATOM 1262 O O . TRP A 1 164 ? -12.545 7.487 25.377 1.00 87.25 164 TRP A O 1
ATOM 1272 N N . THR A 1 165 ? -12.274 5.674 26.670 1.00 88.44 165 THR A N 1
ATOM 1273 C CA . THR A 1 165 ? -10.847 5.504 26.366 1.00 88.44 165 THR A CA 1
ATOM 1274 C C . THR A 1 165 ? -10.619 4.221 25.576 1.00 88.44 165 THR A C 1
ATOM 1276 O O . THR A 1 165 ? -11.370 3.253 25.724 1.00 88.44 165 THR A O 1
ATOM 1279 N N . LEU A 1 166 ? -9.548 4.159 24.778 1.00 82.88 166 LEU A N 1
ATOM 1280 C CA . LEU A 1 166 ? -9.164 2.910 24.102 1.00 82.88 166 LEU A CA 1
ATOM 1281 C C . LEU A 1 166 ? -8.959 1.748 25.090 1.00 82.88 166 LEU A C 1
ATOM 1283 O O . LEU A 1 166 ? -9.274 0.599 24.781 1.00 82.88 166 LEU A O 1
ATOM 1287 N N . LYS A 1 167 ? -8.492 2.043 26.310 1.00 84.75 167 LYS A N 1
ATOM 1288 C CA . LYS A 1 167 ? -8.332 1.044 27.377 1.00 84.75 167 LYS A CA 1
ATOM 1289 C C . LYS A 1 167 ? -9.661 0.392 27.776 1.00 84.75 167 LYS A C 1
ATOM 1291 O O . LYS A 1 167 ? -9.672 -0.807 28.041 1.00 84.75 167 LYS A O 1
ATOM 1296 N N . ASP A 1 168 ? -10.771 1.133 27.757 1.00 84.94 168 ASP A N 1
A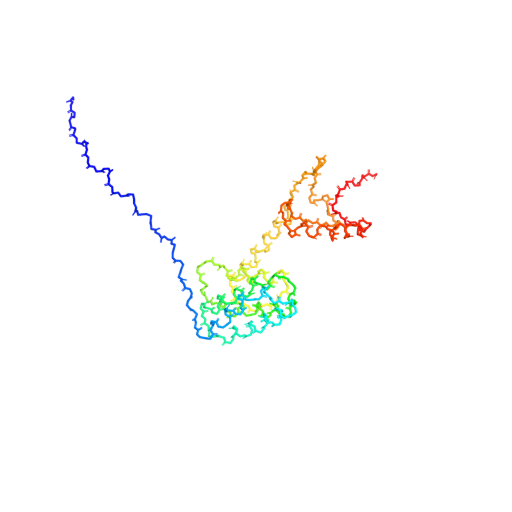TOM 1297 C CA . ASP A 1 168 ? -12.116 0.616 28.083 1.00 84.94 168 ASP A CA 1
ATOM 1298 C C . ASP A 1 168 ? -12.684 -0.332 27.009 1.00 84.94 168 ASP A C 1
ATOM 1300 O O . ASP A 1 168 ? -13.677 -1.048 27.228 1.00 84.94 168 ASP A O 1
ATOM 1304 N N . LEU A 1 169 ? -12.073 -0.307 25.824 1.00 84.12 169 LEU A N 1
ATOM 1305 C CA . LEU A 1 169 ? -12.462 -1.091 24.660 1.00 84.12 169 LEU A CA 1
ATOM 1306 C C . LEU A 1 169 ? -11.562 -2.313 24.435 1.00 84.12 169 LEU A C 1
ATOM 1308 O O . LEU A 1 169 ? -11.873 -3.147 23.587 1.00 84.12 169 LEU A O 1
ATOM 1312 N N . LYS A 1 170 ? -10.479 -2.462 25.210 1.00 83.62 170 LYS A N 1
ATOM 1313 C CA . LYS A 1 170 ? -9.554 -3.592 25.083 1.00 83.62 170 LYS A CA 1
ATOM 1314 C C . LYS A 1 170 ? -10.291 -4.926 25.264 1.00 83.62 170 LYS A C 1
ATOM 1316 O O . LYS A 1 170 ? -11.040 -5.107 26.221 1.00 83.62 170 LYS A O 1
ATOM 1321 N N . GLY A 1 171 ? -10.054 -5.859 24.342 1.00 83.69 171 GLY A N 1
ATOM 1322 C CA . GLY A 1 171 ? -10.698 -7.178 24.327 1.00 83.69 171 GLY A CA 1
ATOM 1323 C C . GLY A 1 171 ? -12.092 -7.204 23.693 1.00 83.69 171 GLY A C 1
ATOM 1324 O O . GLY A 1 171 ? -12.729 -8.253 23.702 1.00 83.69 171 GLY A O 1
ATOM 1325 N N . LYS A 1 172 ? -12.573 -6.083 23.141 1.00 82.25 172 LYS A N 1
ATOM 1326 C CA . LYS A 1 172 ? -13.802 -6.028 22.340 1.00 82.25 172 LYS A CA 1
ATOM 1327 C C . LYS A 1 172 ? -13.460 -5.892 20.865 1.00 82.25 172 LYS A C 1
ATOM 1329 O O . LYS A 1 172 ? -12.463 -5.265 20.514 1.00 82.25 172 LYS A O 1
ATOM 1334 N N . VAL A 1 173 ? -14.338 -6.410 20.012 1.00 86.19 173 VAL A N 1
ATOM 1335 C CA . VAL A 1 173 ? -14.322 -6.072 18.589 1.00 86.19 173 VAL A CA 1
ATOM 1336 C C . VAL A 1 173 ? -14.958 -4.691 18.438 1.00 86.19 173 VAL A C 1
ATOM 1338 O O . VAL A 1 173 ? -16.121 -4.484 18.797 1.00 86.19 173 VAL A O 1
ATOM 1341 N N . VAL A 1 174 ? -14.176 -3.726 17.957 1.00 85.69 174 VAL A N 1
ATOM 1342 C CA . VAL A 1 174 ? -14.598 -2.330 17.791 1.00 85.69 174 VAL A CA 1
ATOM 1343 C C . VAL A 1 174 ? -14.583 -1.992 16.311 1.00 85.69 174 VAL A C 1
ATOM 1345 O O . VAL A 1 174 ? -13.545 -2.103 15.666 1.00 85.69 174 VAL A O 1
ATOM 1348 N N . LEU A 1 175 ? -15.721 -1.536 15.794 1.00 87.00 175 LEU A N 1
ATOM 1349 C CA . LEU A 1 175 ? -15.793 -0.937 14.467 1.00 87.00 175 LEU A CA 1
ATOM 1350 C C . LEU A 1 175 ? -15.636 0.580 14.607 1.00 87.00 175 LEU A C 1
ATOM 1352 O O . LEU A 1 175 ? -16.537 1.252 15.111 1.00 87.00 175 LEU A O 1
ATOM 1356 N N . LEU A 1 176 ? -14.503 1.113 14.155 1.00 85.00 176 LEU A N 1
ATOM 1357 C CA . LEU A 1 176 ? -14.269 2.551 14.057 1.00 85.00 176 LEU A CA 1
ATOM 1358 C C . LEU A 1 176 ? -14.528 3.000 12.618 1.00 85.00 176 LEU A C 1
ATOM 1360 O O . LEU A 1 176 ? -13.816 2.592 11.709 1.00 85.00 176 LEU A O 1
ATOM 1364 N N . ASN A 1 177 ? -15.539 3.844 12.427 1.00 85.06 177 ASN A N 1
ATOM 1365 C CA . ASN A 1 177 ? -15.888 4.397 11.123 1.00 85.06 177 ASN A CA 1
ATOM 1366 C C . ASN A 1 177 ? -15.862 5.930 11.179 1.00 85.06 177 ASN A C 1
ATOM 1368 O O . ASN A 1 177 ? -16.593 6.529 11.973 1.00 85.06 177 ASN A O 1
ATOM 1372 N N . PHE A 1 178 ? -15.047 6.561 10.334 1.00 86.62 178 PHE A N 1
ATOM 1373 C CA . PHE A 1 178 ? -15.000 8.014 10.184 1.00 86.62 178 PHE A CA 1
ATOM 1374 C C . PHE A 1 178 ? -15.935 8.428 9.051 1.00 86.62 178 PHE A C 1
ATOM 1376 O O . PHE A 1 178 ? -15.657 8.186 7.882 1.00 86.62 178 PHE A O 1
ATOM 1383 N N . TRP A 1 179 ? -17.052 9.061 9.395 1.00 88.62 179 TRP A N 1
ATOM 1384 C CA . TRP A 1 179 ? -18.075 9.445 8.430 1.00 88.62 179 TRP A CA 1
ATOM 1385 C C . TRP A 1 179 ? -18.560 10.869 8.681 1.00 88.62 179 TRP A C 1
ATOM 1387 O O . TRP A 1 179 ? -18.361 11.447 9.750 1.00 88.62 179 TRP A O 1
ATOM 1397 N N . ALA A 1 180 ? -19.240 11.424 7.683 1.00 82.62 180 ALA A N 1
ATOM 1398 C CA . ALA A 1 180 ? -19.919 12.703 7.793 1.00 82.62 180 ALA A CA 1
ATOM 1399 C C . ALA A 1 180 ? -21.315 12.619 7.172 1.00 82.62 180 ALA A C 1
ATOM 1401 O O . ALA A 1 180 ? -21.547 11.861 6.231 1.00 82.62 180 ALA A O 1
ATOM 1402 N N . THR A 1 181 ? -22.252 13.427 7.665 1.00 81.31 181 THR A N 1
ATOM 1403 C CA . THR A 1 181 ? -23.650 13.443 7.189 1.00 81.31 181 THR A CA 1
ATOM 1404 C C . THR A 1 181 ? -23.779 13.790 5.705 1.00 81.31 181 THR A C 1
ATOM 1406 O O . THR A 1 181 ? -24.718 13.358 5.037 1.00 81.31 181 THR A O 1
ATOM 1409 N N . TRP A 1 182 ? -22.813 14.534 5.177 1.00 88.06 182 TRP A N 1
ATOM 1410 C CA . TRP A 1 182 ? -22.734 14.946 3.781 1.00 88.06 182 TRP A CA 1
ATOM 1411 C C . TRP A 1 182 ? -21.923 13.987 2.900 1.00 88.06 182 TRP A C 1
ATOM 1413 O O . TRP A 1 182 ? -21.862 14.224 1.701 1.00 88.06 182 TRP A O 1
ATOM 1423 N N . CYS A 1 183 ? -21.329 12.919 3.447 1.00 88.44 183 CYS A N 1
ATOM 1424 C CA . CYS A 1 183 ? -20.530 11.942 2.701 1.00 88.44 183 CYS A CA 1
ATOM 1425 C C . CYS A 1 183 ? -21.443 10.938 1.963 1.00 88.44 183 CYS A C 1
ATOM 1427 O O . CYS A 1 183 ? -22.054 10.079 2.612 1.00 88.44 183 CYS A O 1
ATOM 1429 N N . PRO A 1 184 ? 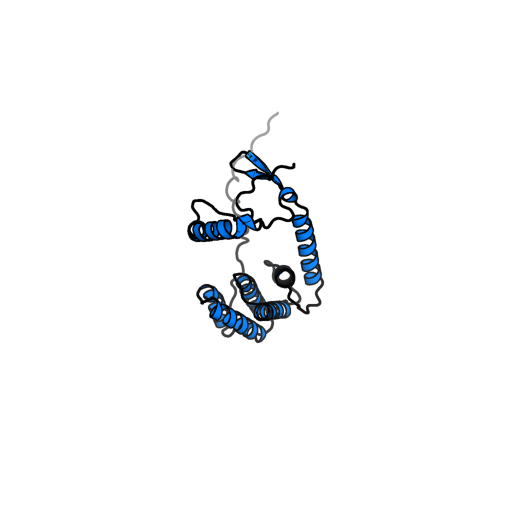-21.557 10.995 0.619 1.00 87.81 184 PRO A N 1
ATOM 1430 C CA . PRO A 1 184 ? -22.425 10.083 -0.124 1.00 87.81 184 PRO A CA 1
ATOM 1431 C C . PRO A 1 184 ? -22.044 8.593 -0.025 1.00 87.81 184 PRO A C 1
ATOM 1433 O O . PRO A 1 184 ? -22.966 7.802 0.188 1.00 87.81 184 PRO A O 1
ATOM 1436 N N . PRO A 1 185 ? -20.760 8.171 -0.127 1.00 86.12 185 PRO A N 1
ATOM 1437 C CA . PRO A 1 185 ? -20.416 6.754 0.010 1.00 86.12 185 PRO A CA 1
ATOM 1438 C C . PRO A 1 185 ? -20.709 6.244 1.425 1.00 86.12 185 PRO A C 1
ATOM 1440 O O . PRO A 1 185 ? -21.400 5.241 1.571 1.00 86.12 185 PRO A O 1
ATOM 1443 N N . CYS A 1 186 ? -20.371 7.022 2.460 1.00 87.62 186 CYS A N 1
ATOM 1444 C CA . CYS A 1 186 ? -20.677 6.675 3.847 1.00 87.62 186 CYS A CA 1
ATOM 1445 C C . CYS A 1 186 ? -22.180 6.414 4.063 1.00 87.62 186 CYS A C 1
ATOM 1447 O O . CYS A 1 186 ? -22.570 5.453 4.720 1.00 87.62 186 CYS A O 1
ATOM 1449 N N . ARG A 1 187 ? -23.058 7.252 3.486 1.00 88.31 187 ARG A N 1
ATOM 1450 C CA . ARG A 1 187 ? -24.517 7.052 3.555 1.00 88.31 187 ARG A CA 1
ATOM 1451 C C . ARG A 1 187 ? -24.979 5.770 2.867 1.00 88.31 187 ARG A C 1
ATOM 1453 O O . ARG A 1 187 ? -25.953 5.175 3.322 1.00 88.31 187 ARG A O 1
ATOM 1460 N N . LYS A 1 188 ? -24.329 5.387 1.766 1.00 91.06 188 LYS A N 1
ATOM 1461 C CA . LYS A 1 188 ? -24.638 4.160 1.026 1.00 91.06 188 LYS A CA 1
ATOM 1462 C C . LYS A 1 188 ? -24.245 2.912 1.825 1.00 91.06 188 LYS A C 1
ATOM 1464 O O . LYS A 1 188 ? -24.965 1.929 1.745 1.00 91.06 188 LYS A O 1
ATOM 1469 N N . GLU A 1 189 ? -23.178 2.989 2.619 1.00 90.50 189 GLU A N 1
ATOM 1470 C CA . GLU A 1 189 ? -22.658 1.895 3.460 1.00 90.50 189 GLU A CA 1
ATOM 1471 C C . GLU A 1 189 ? -23.405 1.727 4.797 1.00 90.50 189 GLU A C 1
ATOM 1473 O O . GLU A 1 189 ? -23.385 0.657 5.403 1.00 90.50 189 GLU A O 1
ATOM 1478 N N . MET A 1 190 ? -24.090 2.769 5.288 1.00 90.00 190 MET A N 1
ATOM 1479 C CA . MET A 1 190 ? -24.786 2.734 6.587 1.00 90.00 190 MET A CA 1
ATOM 1480 C C . MET A 1 190 ? -25.757 1.546 6.775 1.00 90.00 190 MET A C 1
ATOM 1482 O O . MET A 1 190 ? -25.750 0.975 7.869 1.00 90.00 190 MET A O 1
ATOM 1486 N N . PRO A 1 191 ? -26.579 1.136 5.782 1.00 91.69 191 PRO A N 1
ATOM 1487 C CA . PRO A 1 191 ? -27.447 -0.039 5.916 1.00 91.69 191 PRO A CA 1
ATOM 1488 C C . PRO A 1 191 ? -26.675 -1.346 6.147 1.00 91.69 191 PRO A C 1
ATOM 1490 O O . PRO A 1 191 ? -27.115 -2.199 6.925 1.00 91.69 191 PRO A O 1
ATOM 1493 N N . ASP A 1 192 ? -25.506 -1.488 5.522 1.00 91.81 192 ASP A N 1
ATOM 1494 C CA . ASP A 1 192 ? -24.651 -2.666 5.676 1.00 91.81 192 ASP A CA 1
ATOM 1495 C C . ASP A 1 192 ? -24.017 -2.689 7.072 1.00 91.81 192 ASP A C 1
ATOM 1497 O O . ASP A 1 192 ? -24.013 -3.724 7.741 1.00 91.81 192 ASP A O 1
ATOM 1501 N N . LEU A 1 193 ? -23.584 -1.527 7.576 1.00 90.62 193 LEU A N 1
ATOM 1502 C CA . LEU A 1 193 ? -23.066 -1.392 8.943 1.00 90.62 193 LEU A CA 1
ATOM 1503 C C . LEU A 1 193 ? -24.131 -1.683 10.013 1.00 90.62 193 LEU A C 1
ATOM 1505 O O . LEU A 1 193 ? -23.832 -2.308 11.033 1.00 90.62 193 LEU A O 1
ATOM 1509 N N . GLU A 1 194 ? -25.378 -1.268 9.787 1.00 89.31 194 GLU A N 1
ATOM 1510 C CA . GLU A 1 194 ? -26.504 -1.601 10.669 1.00 89.31 194 GLU A CA 1
ATOM 1511 C C . GLU A 1 194 ? -26.781 -3.113 10.668 1.00 89.31 194 GLU A C 1
ATOM 1513 O O . GLU A 1 194 ? -26.996 -3.713 11.726 1.00 89.31 194 GLU A O 1
ATOM 1518 N N . THR A 1 195 ? -26.721 -3.748 9.496 1.00 91.94 195 THR A N 1
ATOM 1519 C CA . THR A 1 195 ? -26.870 -5.204 9.354 1.00 91.94 195 THR A CA 1
ATOM 1520 C C . THR A 1 195 ? -25.758 -5.948 10.096 1.00 91.94 195 THR A C 1
ATOM 1522 O O . THR A 1 195 ? -26.035 -6.875 10.864 1.00 91.94 195 THR A O 1
ATOM 1525 N N . LEU A 1 196 ? -24.509 -5.499 9.937 1.00 90.19 196 LEU A N 1
ATOM 1526 C CA . LEU A 1 196 ? -23.345 -6.037 10.641 1.00 90.19 196 LEU A CA 1
ATOM 1527 C C . LEU A 1 196 ? -23.510 -5.917 12.161 1.00 90.19 196 LEU A C 1
ATOM 1529 O O . LEU A 1 196 ? -23.315 -6.893 12.890 1.00 90.19 196 LEU A O 1
ATOM 1533 N N . TYR A 1 197 ? -23.932 -4.746 12.645 1.00 87.88 197 TYR A N 1
ATOM 1534 C CA . TYR A 1 197 ? -24.175 -4.529 14.067 1.00 87.88 197 TYR A CA 1
ATOM 1535 C C . TYR A 1 197 ? -25.229 -5.488 14.622 1.00 87.88 197 TYR A C 1
ATOM 1537 O O . TYR A 1 197 ? -24.985 -6.149 15.631 1.00 87.88 197 TYR A O 1
ATOM 1545 N N . ARG A 1 198 ? -26.379 -5.623 13.953 1.00 88.44 198 ARG A N 1
ATOM 1546 C CA . ARG A 1 198 ? -27.456 -6.521 14.403 1.00 88.44 198 ARG A CA 1
ATOM 1547 C C . ARG A 1 198 ? -27.012 -7.973 14.497 1.00 88.44 198 ARG A C 1
ATOM 1549 O O . ARG A 1 198 ? -27.457 -8.669 15.409 1.00 88.44 198 ARG A O 1
ATOM 1556 N N . ARG A 1 199 ? -26.144 -8.408 13.582 1.00 89.19 199 ARG A N 1
ATOM 1557 C CA . ARG A 1 199 ? -25.612 -9.772 13.549 1.00 89.19 199 ARG A CA 1
ATOM 1558 C C . ARG A 1 199 ? -24.622 -10.036 14.682 1.00 89.19 199 ARG A C 1
ATOM 1560 O O . ARG A 1 199 ? -24.746 -11.052 15.351 1.00 89.19 199 ARG A O 1
ATOM 1567 N N . PHE A 1 200 ? -23.688 -9.118 14.925 1.00 87.81 200 PHE A N 1
ATOM 1568 C CA . PHE A 1 200 ? -22.551 -9.364 15.821 1.00 87.81 200 PHE A CA 1
ATOM 1569 C C . PHE A 1 200 ? -22.648 -8.670 17.189 1.00 87.81 200 PHE A C 1
ATOM 1571 O O . PHE A 1 200 ? -21.759 -8.834 18.027 1.00 87.81 200 PHE A O 1
ATOM 1578 N N . GLN A 1 201 ? -23.720 -7.921 17.477 1.00 82.19 201 GLN A N 1
ATOM 1579 C CA . GLN A 1 201 ? -23.902 -7.265 18.783 1.00 82.19 201 GLN A CA 1
ATOM 1580 C C . GLN A 1 201 ? -23.861 -8.253 19.964 1.00 82.19 201 GLN A C 1
ATOM 1582 O O . GLN A 1 201 ? -23.368 -7.906 21.037 1.00 82.19 201 GLN A O 1
ATOM 1587 N N . SER A 1 202 ? -24.345 -9.489 19.781 1.00 81.56 202 SER A N 1
ATOM 1588 C CA . SER A 1 202 ? -24.292 -10.548 20.801 1.00 81.56 202 SER A CA 1
ATOM 1589 C C . SER A 1 202 ? -22.897 -11.148 20.970 1.00 81.56 202 SER A C 1
ATOM 1591 O O . SER A 1 202 ? -22.584 -11.653 22.044 1.00 81.56 202 SER A O 1
ATOM 1593 N N . GLU A 1 203 ? -22.055 -11.049 19.941 1.00 79.69 203 GLU A N 1
ATOM 1594 C CA . GLU A 1 203 ? -20.671 -11.543 19.903 1.00 79.69 203 GLU A CA 1
ATOM 1595 C C . GLU A 1 203 ? -19.660 -10.478 20.364 1.00 79.69 203 GLU A C 1
ATOM 1597 O O . GLU A 1 203 ? -18.451 -10.693 20.353 1.00 79.69 203 GLU A O 1
ATOM 1602 N N . GLY A 1 204 ? -20.153 -9.324 20.826 1.00 72.94 204 GLY A N 1
ATOM 1603 C CA . GLY A 1 204 ? -19.329 -8.269 21.407 1.00 72.94 204 GLY A CA 1
ATOM 1604 C C . GLY A 1 204 ? -18.897 -7.179 20.429 1.00 72.94 204 GLY A C 1
ATOM 1605 O O . GLY A 1 204 ? -18.079 -6.344 20.823 1.00 72.94 204 GLY A O 1
ATOM 1606 N N . LEU A 1 205 ? -19.458 -7.132 19.209 1.00 77.50 205 LEU A N 1
ATOM 1607 C CA . LEU A 1 205 ? -19.261 -5.999 18.304 1.00 77.50 205 LEU A CA 1
ATOM 1608 C C . LEU A 1 205 ? -19.868 -4.734 18.916 1.00 77.50 205 LEU A C 1
ATOM 1610 O O . LEU A 1 205 ? -21.086 -4.593 19.061 1.00 77.50 205 LEU A O 1
ATOM 1614 N N . CYS A 1 206 ? -19.002 -3.786 19.248 1.00 67.06 206 CYS A N 1
ATOM 1615 C CA . CYS A 1 206 ? -19.414 -2.484 19.734 1.00 67.06 206 CYS A CA 1
ATOM 1616 C C . CYS A 1 206 ? -19.458 -1.462 18.585 1.00 67.06 206 CYS A C 1
ATOM 1618 O O . CYS A 1 206 ? -18.416 -1.004 18.127 1.00 67.06 206 CYS A O 1
ATOM 1620 N N . SER A 1 207 ? -20.668 -1.068 18.165 1.00 62.03 207 SER A N 1
ATOM 1621 C CA . SER A 1 207 ? -20.909 0.133 17.334 1.00 62.03 207 SER A CA 1
ATOM 1622 C C . SER A 1 207 ? -21.429 1.321 18.162 1.00 62.03 207 SER A C 1
ATOM 1624 O O . SER A 1 207 ? -21.170 2.480 17.857 1.00 62.03 207 SER A O 1
ATOM 1626 N N . ARG A 1 208 ? -22.145 1.021 19.254 1.00 57.22 208 ARG A N 1
ATOM 1627 C CA . ARG A 1 208 ? -22.587 1.942 20.306 1.00 57.22 208 ARG A CA 1
ATOM 1628 C C . ARG A 1 208 ? -22.203 1.331 21.640 1.00 57.22 208 ARG A C 1
ATOM 1630 O O . ARG A 1 208 ? -22.931 0.503 22.189 1.00 57.22 208 ARG A O 1
ATOM 1637 N N . CYS A 1 209 ? -21.025 1.673 22.146 1.00 52.09 209 CYS A N 1
ATOM 1638 C CA . CYS A 1 209 ? -20.617 1.142 23.434 1.00 52.09 209 CYS A CA 1
ATOM 1639 C C . CYS A 1 209 ? -21.499 1.766 24.517 1.00 52.09 209 CYS A C 1
ATOM 1641 O O . CYS A 1 209 ? -21.622 2.977 24.628 1.00 52.09 209 CYS A O 1
ATOM 1643 N N . ARG A 1 210 ? -22.132 0.918 25.325 1.00 49.06 210 ARG A N 1
ATOM 1644 C CA . ARG A 1 210 ? -22.656 1.269 26.645 1.00 49.06 210 ARG A CA 1
ATOM 1645 C C . ARG A 1 210 ? -21.788 0.512 27.632 1.00 49.06 210 ARG A C 1
ATOM 1647 O O . ARG A 1 210 ? -21.549 -0.683 27.444 1.00 49.06 210 ARG A O 1
ATOM 1654 N N . ARG A 1 211 ? -21.255 1.188 28.650 1.00 41.81 211 ARG A N 1
ATOM 1655 C CA . ARG A 1 211 ? -20.386 0.545 29.638 1.00 41.81 211 ARG A CA 1
ATOM 1656 C C . ARG A 1 211 ? -21.256 -0.479 30.362 1.00 41.81 211 ARG A C 1
ATOM 1658 O O . ARG A 1 211 ? -22.114 -0.093 31.150 1.00 41.81 211 ARG A O 1
ATOM 1665 N N . ARG A 1 212 ? -21.111 -1.773 30.043 1.00 43.94 212 ARG A N 1
ATOM 1666 C CA . ARG A 1 212 ? -21.729 -2.832 30.852 1.00 43.94 212 ARG A CA 1
ATOM 1667 C C . ARG A 1 212 ? -21.192 -2.633 32.266 1.00 43.94 212 ARG A C 1
ATOM 1669 O O . ARG A 1 212 ? -19.977 -2.593 32.460 1.00 43.94 212 ARG A O 1
ATOM 1676 N N . GLY A 1 213 ? -22.102 -2.371 33.200 1.00 38.19 213 GLY A N 1
ATOM 1677 C CA . GLY A 1 213 ? -21.768 -2.107 34.590 1.00 38.19 213 GLY A CA 1
ATOM 1678 C C . GLY A 1 213 ? -20.932 -3.244 35.165 1.00 38.19 213 GLY A C 1
ATOM 1679 O O . GLY A 1 213 ? -21.188 -4.411 34.875 1.00 38.19 213 GLY A O 1
ATOM 1680 N N . ARG A 1 214 ? -19.936 -2.875 35.975 1.00 37.62 214 ARG A N 1
ATOM 1681 C CA . ARG A 1 214 ? -19.424 -3.761 37.019 1.00 37.62 214 ARG A CA 1
ATOM 1682 C C . ARG A 1 214 ? -20.612 -4.102 37.920 1.00 37.62 214 ARG A C 1
ATOM 1684 O O . ARG A 1 214 ? -21.227 -3.179 38.454 1.00 37.62 214 ARG A O 1
ATOM 1691 N N . GLN A 1 215 ? -20.939 -5.381 38.031 1.00 34.16 215 GLN A N 1
ATOM 1692 C CA . GLN A 1 215 ? -21.357 -5.934 39.314 1.00 34.16 215 GLN A CA 1
ATOM 1693 C C . GLN A 1 215 ? -20.092 -6.438 40.000 1.00 34.16 215 GLN A C 1
ATOM 1695 O O . GLN A 1 215 ? -19.208 -6.936 39.261 1.00 34.16 215 GLN A O 1
#